Protein AF-A0A8X6FJI2-F1 (afdb_monomer_lite)

pLDDT: mean 72.63, std 23.91, range [23.64, 97.81]

Foldseek 3Di:
DDDDDDDPDPPPPDDPVVPPPDDDDDDDPDDPPPPPDPPDDDPPDPVVVLVVCCCVVVVDDLFLCPPPVVPVVVVVVVVVVPDDDPVVVVVVVVVVVVCVVVVVVCVVVSVVSSVVSSVVSVVVCCVVVVLVNVVSVCVSLVADWPWFAPGQWDQCDDDPVSIDGSHGTHHDPCCSVLVDQDQDFDDWDADPVGDTDTDGSNNVVVVVVVVVVVCVVVPDDPPDDDD

InterPro domains:
  IPR032387 Acetyl-coenzyme A synthetase, N-terminal domain [PF16177] (119-176)
  IPR042099 ANL, N-terminal domain [G3DSA:3.40.50.12780] (97-227)

Structure (mmCIF, N/CA/C/O backbone):
data_AF-A0A8X6FJI2-F1
#
_entry.id   AF-A0A8X6FJI2-F1
#
loop_
_atom_site.group_PDB
_atom_site.id
_atom_site.type_symbol
_atom_site.label_atom_id
_atom_site.label_alt_id
_atom_site.label_comp_id
_atom_site.label_asym_id
_atom_site.label_entity_id
_atom_site.label_seq_id
_atom_site.pdbx_PDB_ins_code
_atom_site.Cartn_x
_atom_site.Cartn_y
_atom_site.Cartn_z
_atom_site.occupancy
_atom_site.B_iso_or_equiv
_atom_site.auth_seq_id
_atom_site.auth_comp_id
_atom_site.auth_asym_id
_atom_site.auth_atom_id
_atom_site.pdbx_PDB_model_num
ATOM 1 N N . MET A 1 1 ? 10.349 24.754 35.901 1.00 23.64 1 MET A N 1
ATOM 2 C CA . MET A 1 1 ? 11.465 23.795 36.044 1.00 23.64 1 MET A CA 1
ATOM 3 C C . MET A 1 1 ? 10.998 22.464 35.476 1.00 23.64 1 MET A C 1
ATOM 5 O O . MET A 1 1 ? 9.910 22.052 35.855 1.00 23.64 1 MET A O 1
ATOM 9 N N . PRO A 1 2 ? 11.754 21.850 34.555 1.00 27.27 2 PRO A N 1
ATOM 10 C CA . PRO A 1 2 ? 11.489 20.521 33.993 1.00 27.27 2 PRO A CA 1
ATOM 11 C C . PRO A 1 2 ? 12.185 19.464 34.902 1.00 27.27 2 PRO A C 1
ATOM 13 O O . PRO A 1 2 ? 13.000 19.857 35.736 1.00 27.27 2 PRO A O 1
ATOM 16 N N . VAL A 1 3 ? 11.983 18.142 34.895 1.00 37.41 3 VAL A N 1
ATOM 17 C CA . VAL A 1 3 ? 11.222 17.136 34.119 1.00 37.41 3 VAL A CA 1
ATOM 18 C C . VAL A 1 3 ? 11.061 15.919 35.071 1.00 37.41 3 VAL A C 1
ATOM 20 O O . VAL A 1 3 ? 11.871 15.775 35.990 1.00 37.41 3 VAL A O 1
ATOM 23 N N . THR A 1 4 ? 10.207 14.930 34.781 1.00 27.25 4 THR A N 1
ATOM 24 C CA . THR A 1 4 ? 10.744 13.552 34.659 1.00 27.25 4 THR A CA 1
ATOM 25 C C . THR A 1 4 ? 9.922 12.649 33.735 1.00 27.25 4 THR A C 1
ATOM 27 O O . THR A 1 4 ? 8.730 12.451 33.917 1.00 27.25 4 THR A O 1
ATOM 30 N N . VAL A 1 5 ? 10.642 12.091 32.759 1.00 29.47 5 VAL A N 1
ATOM 31 C CA . VAL A 1 5 ? 10.284 11.048 31.787 1.00 29.47 5 VAL A CA 1
ATOM 32 C C . VAL A 1 5 ? 10.784 9.697 32.319 1.00 29.47 5 VAL A C 1
ATOM 34 O O . VAL A 1 5 ? 11.830 9.652 32.973 1.00 29.47 5 VAL A O 1
ATOM 37 N N . HIS A 1 6 ? 10.109 8.588 31.994 1.00 31.14 6 HIS A N 1
ATOM 38 C CA . HIS A 1 6 ? 10.677 7.233 32.071 1.00 31.14 6 HIS A CA 1
ATOM 39 C C . HIS A 1 6 ? 10.468 6.456 30.760 1.00 31.14 6 HIS A C 1
ATOM 41 O O . HIS A 1 6 ? 9.357 6.335 30.257 1.00 31.14 6 HIS A O 1
ATOM 47 N N . ASN A 1 7 ? 11.570 5.905 30.244 1.00 33.62 7 ASN A N 1
ATOM 48 C CA . ASN A 1 7 ? 11.682 4.937 29.150 1.00 33.62 7 ASN A CA 1
ATOM 49 C C . ASN A 1 7 ? 12.042 3.558 29.749 1.00 33.62 7 ASN A C 1
ATOM 51 O O . ASN A 1 7 ? 13.148 3.416 30.273 1.00 33.62 7 ASN A O 1
ATOM 55 N N . PRO A 1 8 ? 11.188 2.523 29.696 1.00 39.03 8 PRO A N 1
ATOM 56 C CA . PRO A 1 8 ? 11.507 1.238 30.298 1.00 39.03 8 PRO A CA 1
ATOM 57 C C . PRO A 1 8 ? 12.021 0.271 29.228 1.00 39.03 8 PRO A C 1
ATOM 59 O O . PRO A 1 8 ? 11.237 -0.461 28.638 1.00 39.03 8 PRO A O 1
ATOM 62 N N . SER A 1 9 ? 13.331 0.308 28.959 1.00 35.03 9 SER A N 1
ATOM 63 C CA . SER A 1 9 ? 14.177 -0.835 28.517 1.00 35.03 9 SER A CA 1
ATOM 64 C C . SER A 1 9 ? 15.627 -0.423 28.196 1.00 35.03 9 SER A C 1
ATOM 66 O O . SER A 1 9 ? 16.459 -1.279 27.924 1.00 35.03 9 SER A O 1
ATOM 68 N N . ILE A 1 10 ? 15.966 0.872 28.282 1.00 39.56 10 ILE A N 1
ATOM 69 C CA . ILE A 1 10 ? 17.363 1.370 28.292 1.00 39.56 10 ILE A CA 1
ATOM 70 C C . ILE A 1 10 ? 17.752 1.967 29.671 1.00 39.56 10 ILE A C 1
ATOM 72 O O . ILE A 1 10 ? 18.916 2.247 29.926 1.00 39.56 10 ILE A O 1
ATOM 76 N N . ILE A 1 11 ? 16.806 2.121 30.611 1.00 35.34 11 ILE A N 1
ATOM 77 C CA . ILE A 1 11 ? 17.016 2.835 31.893 1.00 35.34 11 ILE A CA 1
ATOM 78 C C . ILE A 1 11 ? 17.424 1.929 33.076 1.00 35.34 11 ILE A C 1
ATOM 80 O O . ILE A 1 11 ? 17.821 2.435 34.122 1.00 35.34 11 ILE A O 1
ATOM 84 N N . SER A 1 12 ? 17.417 0.599 32.951 1.00 36.22 12 SER A N 1
ATOM 85 C CA . SER A 1 12 ? 17.647 -0.293 34.106 1.00 36.22 12 SER A CA 1
ATOM 86 C C . SER A 1 12 ? 19.103 -0.420 34.591 1.00 36.22 12 SER A C 1
ATOM 88 O O . SER A 1 12 ? 19.351 -1.215 35.491 1.00 36.22 12 SER A O 1
ATOM 90 N N . GLU A 1 13 ? 20.066 0.330 34.041 1.00 39.09 13 GLU A N 1
ATOM 91 C CA . GLU A 1 13 ? 21.497 0.196 34.388 1.00 39.09 13 GLU A CA 1
ATOM 92 C C . GLU A 1 13 ? 22.178 1.472 34.921 1.00 39.09 13 GLU A C 1
ATOM 94 O O . GLU A 1 13 ? 23.403 1.524 35.033 1.00 39.09 13 GLU A O 1
ATOM 99 N N . LEU A 1 14 ? 21.433 2.513 35.305 1.00 34.84 14 LEU A N 1
ATOM 100 C CA . LEU A 1 14 ? 22.039 3.707 35.910 1.00 34.84 14 LEU A CA 1
ATOM 101 C C . LEU A 1 14 ? 21.925 3.673 37.442 1.00 34.84 14 LEU A C 1
ATOM 103 O O . LEU A 1 14 ? 20.833 3.728 38.002 1.00 34.84 14 LEU A O 1
ATOM 107 N N . SER A 1 15 ? 23.082 3.567 38.107 1.00 38.81 15 SER A N 1
ATOM 108 C CA . SER A 1 15 ? 23.223 3.487 39.569 1.00 38.81 15 SER A CA 1
ATOM 109 C C . SER A 1 15 ? 22.535 4.669 40.289 1.00 38.81 15 SER A C 1
ATOM 111 O O . SER A 1 15 ? 22.677 5.810 39.830 1.00 38.81 15 SER A O 1
ATOM 113 N N . PRO A 1 16 ? 21.856 4.452 41.439 1.00 42.06 16 PRO A N 1
ATOM 114 C CA . PRO A 1 16 ? 21.064 5.472 42.151 1.00 42.06 16 PRO A CA 1
ATOM 115 C C . PRO A 1 16 ? 21.839 6.719 42.608 1.00 42.06 16 PRO A C 1
ATOM 117 O O . PRO A 1 16 ? 21.242 7.750 42.922 1.00 42.06 16 PRO A O 1
ATOM 120 N N . ASP A 1 17 ? 23.170 6.649 42.635 1.00 39.34 17 ASP A N 1
ATOM 121 C CA . ASP A 1 17 ? 24.046 7.691 43.178 1.00 39.34 17 ASP A CA 1
ATOM 122 C C . ASP A 1 17 ? 24.065 8.995 42.356 1.00 39.34 17 ASP A C 1
ATOM 124 O O . ASP A 1 17 ? 24.494 10.036 42.855 1.00 39.34 17 ASP A O 1
ATOM 128 N N . ILE A 1 18 ? 23.570 8.982 41.113 1.00 39.81 18 ILE A N 1
ATOM 129 C CA . ILE A 1 18 ? 23.603 10.151 40.215 1.00 39.81 18 ILE A CA 1
ATOM 130 C C . ILE A 1 18 ? 22.536 11.207 40.590 1.00 39.81 18 ILE A C 1
ATOM 132 O O . ILE A 1 18 ? 22.723 12.391 40.311 1.00 39.81 18 ILE A O 1
ATOM 136 N N . LEU A 1 19 ? 21.453 10.833 41.286 1.00 37.59 19 LEU A N 1
ATOM 137 C CA . LEU A 1 19 ? 20.306 11.723 41.545 1.00 37.59 19 LEU A CA 1
ATOM 138 C C . LEU A 1 19 ? 20.427 12.621 42.793 1.00 37.59 19 LEU A C 1
ATOM 140 O O . LEU A 1 19 ? 19.542 13.438 43.031 1.00 37.59 19 LEU A O 1
ATOM 144 N N . THR A 1 20 ? 21.500 12.530 43.587 1.00 40.91 20 THR A N 1
ATOM 145 C CA . THR A 1 20 ? 21.591 13.262 44.875 1.00 40.91 20 THR A CA 1
ATOM 146 C C . THR A 1 20 ? 22.617 14.395 44.923 1.00 40.91 20 THR A C 1
ATOM 148 O O . THR A 1 20 ? 22.845 14.970 45.987 1.00 40.91 20 THR A O 1
ATOM 151 N N . GLY A 1 21 ? 23.222 14.782 43.794 1.00 35.53 21 GLY A N 1
ATOM 152 C CA . GLY A 1 21 ? 23.983 16.038 43.698 1.00 35.53 21 GLY A CA 1
ATOM 153 C C . GLY A 1 21 ? 25.165 16.181 44.669 1.00 35.53 21 GLY A C 1
ATOM 154 O O . GLY A 1 21 ? 25.657 17.289 44.881 1.00 35.53 21 GLY A O 1
ATOM 155 N N . LYS A 1 22 ? 25.668 15.088 45.253 1.00 33.22 22 LYS A N 1
ATOM 156 C CA . LYS A 1 22 ? 26.926 15.083 46.008 1.00 33.22 22 LYS A CA 1
ATOM 157 C C . LYS A 1 22 ? 28.062 14.678 45.079 1.00 33.22 22 LYS A C 1
ATOM 159 O O . LYS A 1 22 ? 28.462 13.522 45.017 1.00 33.22 22 LYS A O 1
ATOM 164 N N . SER A 1 23 ? 28.609 15.658 44.365 1.00 39.38 23 SER A N 1
ATOM 165 C CA . SER A 1 23 ? 29.881 15.488 43.665 1.00 39.38 23 SER A CA 1
ATOM 166 C C . SER A 1 23 ? 30.997 15.258 44.681 1.00 39.38 23 SER A C 1
ATOM 168 O O . SER A 1 23 ? 31.482 16.206 45.296 1.00 39.38 23 SER A O 1
ATOM 170 N N . LYS A 1 24 ? 31.417 14.001 44.848 1.00 38.06 24 LYS A N 1
ATOM 171 C CA . LYS A 1 24 ? 32.807 13.654 45.161 1.00 38.06 24 LYS A CA 1
ATOM 172 C C . LYS A 1 24 ? 33.175 12.362 44.432 1.00 38.06 24 LYS A C 1
ATOM 174 O O . LYS A 1 24 ? 32.717 11.290 44.796 1.00 38.06 24 LYS A O 1
ATOM 179 N N . ASN A 1 25 ? 34.066 12.506 43.450 1.00 42.25 25 ASN A N 1
ATOM 180 C CA . ASN A 1 25 ? 34.804 11.445 42.756 1.00 42.25 25 ASN A CA 1
ATOM 181 C C . ASN A 1 25 ? 33.992 10.491 41.865 1.00 42.25 25 ASN A C 1
ATOM 183 O O . ASN A 1 25 ? 33.747 9.347 42.230 1.00 42.25 25 ASN A O 1
ATOM 187 N N . LEU A 1 26 ? 33.733 10.901 40.620 1.00 33.81 26 LEU A N 1
ATOM 188 C CA . LEU A 1 26 ? 33.426 9.965 39.536 1.00 33.81 26 LEU A CA 1
ATOM 189 C C . LEU A 1 26 ? 34.596 9.937 38.550 1.00 33.81 26 LEU A C 1
ATOM 191 O O . LEU A 1 26 ? 34.747 10.797 37.684 1.00 33.81 26 LEU A O 1
ATOM 195 N N . LYS A 1 27 ? 35.458 8.931 38.725 1.00 35.50 27 LYS A N 1
ATOM 196 C CA . LYS A 1 27 ? 36.433 8.508 37.720 1.00 35.50 27 LYS A CA 1
ATOM 197 C C . LYS A 1 27 ? 35.663 8.064 36.472 1.00 35.50 27 LYS A C 1
ATOM 199 O O . LYS A 1 27 ? 34.947 7.076 36.527 1.00 35.50 27 LYS A O 1
ATOM 204 N N . GLN A 1 28 ? 35.823 8.820 35.387 1.00 33.44 28 GLN A N 1
ATOM 205 C CA . GLN A 1 28 ? 35.656 8.446 33.977 1.00 33.44 28 GLN A CA 1
ATOM 206 C C . GLN A 1 28 ? 34.841 7.159 33.690 1.00 33.44 28 GLN A C 1
ATOM 208 O O . GLN A 1 28 ? 35.396 6.150 33.256 1.00 33.44 28 GLN A O 1
ATOM 213 N N . ALA A 1 29 ? 33.518 7.194 33.864 1.00 31.72 29 ALA A N 1
ATOM 214 C CA . ALA A 1 29 ? 32.647 6.204 33.234 1.00 31.72 29 ALA A CA 1
ATOM 215 C C . ALA A 1 29 ? 32.521 6.575 31.749 1.00 31.72 29 ALA A C 1
ATOM 217 O O . ALA A 1 29 ? 31.952 7.603 31.380 1.00 31.72 29 ALA A O 1
ATOM 218 N N . LYS A 1 30 ? 33.163 5.777 30.899 1.00 30.06 30 LYS A N 1
ATOM 219 C CA . LYS A 1 30 ? 33.215 5.949 29.449 1.00 30.06 30 LYS A CA 1
ATOM 220 C C . LYS A 1 30 ? 31.841 5.594 28.875 1.00 30.06 30 LYS A C 1
ATOM 222 O O . LYS A 1 30 ? 31.529 4.421 28.721 1.00 30.06 30 LYS A O 1
ATOM 227 N N . ILE A 1 31 ? 31.021 6.603 28.590 1.00 36.69 31 ILE A N 1
ATOM 228 C CA . ILE A 1 31 ? 29.800 6.432 27.798 1.00 36.69 31 ILE A CA 1
ATOM 229 C C . ILE A 1 31 ? 30.260 6.027 26.396 1.00 36.69 31 ILE A C 1
ATOM 231 O O . ILE A 1 31 ? 30.873 6.831 25.689 1.00 36.69 31 ILE A O 1
ATOM 235 N N . GLU A 1 32 ? 30.037 4.771 26.012 1.00 34.03 32 GLU A N 1
ATOM 236 C CA . GLU A 1 32 ? 30.205 4.345 24.626 1.00 34.03 32 GLU A CA 1
ATOM 237 C C . GLU A 1 32 ? 29.144 5.060 23.791 1.00 34.03 32 GLU A C 1
ATOM 239 O O . GLU A 1 32 ? 27.974 4.687 23.743 1.00 34.03 32 GLU A O 1
ATOM 244 N N . SER A 1 33 ? 29.552 6.164 23.170 1.00 37.06 33 SER A N 1
ATOM 245 C CA . SER A 1 33 ? 28.753 6.844 22.171 1.00 37.06 33 SER A CA 1
ATOM 246 C C . SER A 1 33 ? 28.575 5.895 20.990 1.00 37.06 33 SER A C 1
ATOM 248 O O . SER A 1 33 ? 29.483 5.695 20.182 1.00 37.06 33 SER A O 1
ATOM 250 N N . ASN A 1 34 ? 27.384 5.306 20.877 1.00 42.09 34 ASN A N 1
ATOM 251 C CA . ASN A 1 34 ? 26.925 4.670 19.649 1.00 42.09 34 ASN A CA 1
ATOM 252 C C . ASN A 1 34 ? 26.795 5.761 18.579 1.00 42.09 34 ASN A C 1
ATOM 254 O O . ASN A 1 34 ? 25.734 6.335 18.343 1.00 42.09 34 ASN A O 1
ATOM 258 N N . HIS A 1 35 ? 27.923 6.107 17.968 1.00 43.72 35 HIS A N 1
ATOM 259 C CA . HIS A 1 35 ? 27.989 7.039 16.864 1.00 43.72 35 HIS A CA 1
ATOM 260 C C . HIS A 1 35 ? 27.244 6.401 15.690 1.00 43.72 35 HIS A C 1
ATOM 262 O O . HIS A 1 35 ? 27.725 5.442 15.085 1.00 43.72 35 HIS A O 1
ATOM 268 N N . LEU A 1 36 ? 26.057 6.917 15.366 1.00 50.72 36 LEU A N 1
ATOM 269 C CA . LEU A 1 36 ? 25.325 6.494 14.179 1.00 50.72 36 LEU A CA 1
ATOM 270 C C . LEU A 1 36 ? 26.197 6.820 12.954 1.00 50.72 36 LEU A C 1
ATOM 272 O O . LEU A 1 36 ? 26.511 7.982 12.685 1.00 50.72 36 LEU A O 1
ATOM 276 N N . VAL A 1 37 ? 26.667 5.792 12.248 1.00 45.16 37 VAL A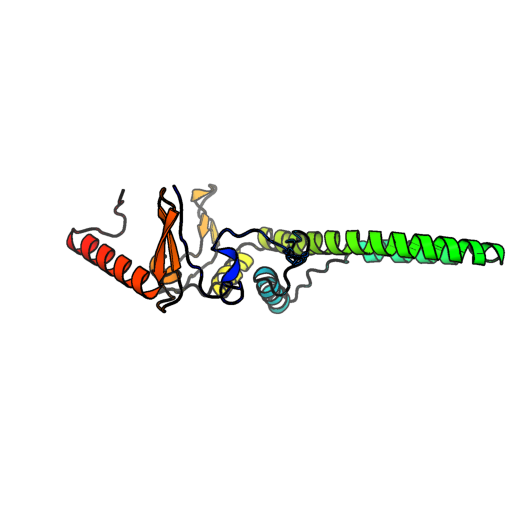 N 1
ATOM 277 C CA . VAL A 1 37 ? 27.435 5.950 11.008 1.00 45.16 37 VAL A CA 1
ATOM 278 C C . VAL A 1 37 ? 26.448 5.877 9.849 1.00 45.16 37 VAL A C 1
ATOM 280 O O . VAL A 1 37 ? 26.080 4.788 9.415 1.00 45.16 37 VAL A O 1
ATOM 283 N N . TRP A 1 38 ? 26.052 7.039 9.325 1.00 44.97 38 TRP A N 1
ATOM 284 C CA . TRP A 1 38 ? 25.107 7.194 8.205 1.00 44.97 38 TRP A CA 1
ATOM 285 C C . TRP A 1 38 ? 25.493 6.439 6.915 1.00 44.97 38 TRP A C 1
ATOM 287 O O . TRP A 1 38 ? 24.652 6.233 6.050 1.00 44.97 38 TRP A O 1
ATOM 297 N N . ASN A 1 39 ? 26.744 5.979 6.793 1.00 53.84 39 ASN A N 1
ATOM 298 C CA . ASN A 1 39 ? 27.272 5.293 5.605 1.00 53.84 39 ASN A CA 1
ATOM 299 C C . ASN A 1 39 ? 27.385 3.763 5.746 1.00 53.84 39 ASN A C 1
ATOM 301 O O . ASN A 1 39 ? 28.090 3.127 4.957 1.00 53.84 39 ASN A O 1
ATOM 305 N N . LYS A 1 40 ? 26.755 3.143 6.751 1.00 54.81 40 LYS A N 1
ATOM 306 C CA . LYS A 1 40 ? 26.736 1.679 6.869 1.00 54.81 40 LYS A CA 1
ATOM 307 C C . LYS A 1 40 ? 25.503 1.124 6.156 1.00 54.81 40 LYS A C 1
ATOM 309 O O . LYS A 1 40 ? 24.382 1.477 6.503 1.00 54.81 40 LYS A O 1
ATOM 314 N N . LYS A 1 41 ? 25.720 0.239 5.176 1.00 57.72 41 LYS A N 1
ATOM 315 C CA . LYS A 1 41 ? 24.641 -0.494 4.502 1.00 57.72 41 LYS A CA 1
ATOM 316 C C . LYS A 1 41 ? 23.808 -1.234 5.550 1.00 57.72 41 LYS A C 1
ATOM 318 O O . LYS A 1 41 ? 24.358 -2.048 6.293 1.00 57.72 41 LYS A O 1
ATOM 323 N N . VAL A 1 42 ? 22.508 -0.958 5.581 1.00 67.06 42 VAL A N 1
ATOM 324 C CA . VAL A 1 42 ? 21.540 -1.787 6.301 1.00 67.06 42 VAL A CA 1
ATOM 325 C C . VAL A 1 42 ? 21.332 -3.043 5.446 1.00 67.06 42 VAL A C 1
ATOM 327 O O . VAL A 1 42 ? 20.956 -2.899 4.284 1.00 67.06 42 VAL A O 1
ATOM 330 N N . PRO A 1 43 ? 21.688 -4.246 5.926 1.00 69.19 43 PRO A N 1
ATOM 331 C CA . PRO A 1 43 ? 21.401 -5.481 5.202 1.00 69.19 43 PRO A CA 1
ATOM 332 C C . PRO A 1 43 ? 19.904 -5.815 5.276 1.00 69.19 43 PRO A C 1
ATOM 334 O O . PRO A 1 43 ? 19.218 -5.358 6.188 1.00 69.19 43 PRO A O 1
ATOM 337 N N . ASP A 1 44 ? 19.421 -6.630 4.338 1.00 71.88 44 ASP A N 1
ATOM 338 C CA . ASP A 1 44 ? 18.060 -7.186 4.320 1.00 71.88 44 ASP A CA 1
ATOM 339 C C . ASP A 1 44 ? 16.950 -6.129 4.265 1.00 71.88 44 ASP A C 1
ATOM 341 O O . ASP A 1 44 ? 15.891 -6.257 4.887 1.00 71.88 44 ASP A O 1
ATOM 345 N N . THR A 1 45 ? 17.185 -5.077 3.479 1.00 84.25 45 THR A N 1
ATOM 346 C CA . THR A 1 45 ? 16.162 -4.050 3.239 1.00 84.25 45 THR A CA 1
ATOM 347 C C . THR A 1 45 ? 14.983 -4.607 2.441 1.00 84.25 45 THR A C 1
ATOM 349 O O . THR A 1 45 ? 15.136 -5.512 1.619 1.00 84.25 45 THR A O 1
ATOM 352 N N . GLU A 1 46 ? 13.804 -4.008 2.612 1.00 84.12 46 GLU A N 1
ATOM 353 C CA . GLU A 1 46 ? 12.617 -4.335 1.807 1.00 84.12 46 GLU A CA 1
ATOM 354 C C . GLU A 1 46 ? 12.871 -4.167 0.303 1.00 84.12 46 GLU A C 1
ATOM 356 O O . GLU A 1 46 ? 12.409 -4.972 -0.500 1.00 84.12 46 GLU A O 1
ATOM 361 N N . LEU A 1 47 ? 13.692 -3.185 -0.082 1.00 83.62 47 LEU A N 1
ATOM 362 C CA . LEU A 1 47 ? 14.091 -2.990 -1.473 1.00 83.62 47 LEU A CA 1
ATOM 363 C C . LEU A 1 47 ? 14.908 -4.173 -2.014 1.00 83.62 47 LEU A C 1
ATOM 365 O O . LEU A 1 47 ? 14.721 -4.574 -3.158 1.00 83.62 47 LEU A O 1
ATOM 369 N N . GLU A 1 48 ? 15.804 -4.750 -1.210 1.00 83.38 48 GLU A N 1
ATOM 370 C CA . GLU A 1 48 ? 16.587 -5.927 -1.606 1.00 83.38 48 GLU A CA 1
ATOM 371 C C . GLU A 1 48 ? 15.719 -7.180 -1.733 1.00 83.38 48 GLU A C 1
ATOM 373 O O . GLU A 1 48 ? 15.882 -7.937 -2.693 1.00 83.38 48 GLU A O 1
ATOM 378 N N . LYS A 1 49 ? 14.771 -7.376 -0.809 1.00 88.38 49 LYS A N 1
ATOM 379 C CA . LYS A 1 49 ? 13.792 -8.471 -0.877 1.00 88.38 49 LYS A CA 1
ATOM 380 C C . LYS A 1 49 ? 12.925 -8.348 -2.129 1.00 88.38 49 LYS A C 1
ATOM 382 O O . LYS A 1 49 ? 12.818 -9.300 -2.898 1.00 88.38 49 LYS A O 1
ATOM 387 N N . PHE A 1 50 ? 12.381 -7.158 -2.370 1.00 90.19 50 PHE A N 1
ATOM 388 C CA . PHE A 1 50 ? 11.569 -6.854 -3.544 1.00 90.19 50 PHE A CA 1
ATOM 389 C C . PHE A 1 50 ? 12.342 -7.045 -4.855 1.00 90.19 50 PHE A C 1
ATOM 391 O O . PHE A 1 50 ? 11.863 -7.690 -5.785 1.00 90.19 50 PHE A O 1
ATOM 398 N N . LYS A 1 51 ? 13.585 -6.559 -4.916 1.00 86.69 51 LYS A N 1
ATOM 399 C CA . LYS A 1 51 ? 14.467 -6.741 -6.073 1.00 86.69 51 LYS A CA 1
ATOM 400 C C . LYS A 1 51 ? 14.658 -8.216 -6.418 1.00 86.69 51 LYS A C 1
ATOM 402 O O . LYS A 1 51 ? 14.579 -8.575 -7.589 1.00 86.69 51 LYS A O 1
ATOM 407 N N . LYS A 1 52 ? 14.908 -9.057 -5.413 1.00 86.81 52 LYS A N 1
ATOM 408 C CA . LYS A 1 52 ? 15.122 -10.493 -5.609 1.00 86.81 52 LYS A CA 1
ATOM 409 C C . LYS A 1 52 ? 13.908 -11.161 -6.263 1.00 86.81 52 LYS A C 1
ATOM 411 O O . LYS A 1 52 ? 14.088 -11.968 -7.167 1.00 86.81 52 LYS A O 1
ATOM 416 N N . ILE A 1 53 ? 12.694 -10.760 -5.878 1.00 88.50 53 ILE A N 1
ATOM 417 C CA . ILE A 1 53 ? 11.448 -11.244 -6.495 1.00 88.50 53 ILE A CA 1
ATOM 418 C C . ILE A 1 53 ? 11.406 -10.894 -7.987 1.00 88.50 53 ILE A C 1
ATOM 420 O O . ILE A 1 53 ? 11.101 -11.756 -8.808 1.00 88.50 53 ILE A O 1
ATOM 424 N N . ILE A 1 54 ? 11.766 -9.660 -8.356 1.00 89.56 54 ILE A N 1
ATOM 425 C CA . ILE A 1 54 ? 11.813 -9.235 -9.765 1.00 89.56 54 ILE A CA 1
ATOM 426 C C . ILE A 1 54 ? 12.883 -10.015 -10.542 1.00 89.56 54 ILE A C 1
ATOM 428 O O . ILE A 1 54 ? 12.616 -10.490 -11.645 1.00 89.56 54 ILE A O 1
ATOM 432 N N . GLU A 1 55 ? 14.088 -10.165 -9.986 1.00 88.31 55 GLU A N 1
ATOM 433 C CA . GLU A 1 55 ? 15.181 -10.914 -10.625 1.00 88.31 55 GLU A CA 1
ATOM 434 C C . GLU A 1 55 ? 14.784 -12.365 -10.906 1.00 88.31 55 GLU A C 1
ATOM 436 O O . GLU A 1 55 ? 15.003 -12.862 -12.011 1.00 88.31 55 GLU A O 1
ATOM 441 N N . GLU A 1 56 ? 14.152 -13.024 -9.934 1.00 89.00 56 GLU A N 1
ATOM 442 C CA . GLU A 1 56 ? 13.679 -14.402 -10.062 1.00 89.00 56 GLU A CA 1
ATOM 443 C C . GLU A 1 56 ? 12.526 -14.515 -11.066 1.00 89.00 56 GLU A C 1
ATOM 445 O O . GLU A 1 56 ? 12.598 -15.326 -11.991 1.00 89.00 56 GLU A O 1
ATOM 450 N N . LYS A 1 57 ? 11.490 -13.675 -10.939 1.00 89.81 57 LYS A N 1
ATOM 451 C CA . LYS A 1 57 ? 10.280 -13.753 -11.770 1.00 89.81 57 LYS A CA 1
ATOM 452 C C . LYS A 1 57 ? 10.547 -13.430 -13.239 1.00 89.81 57 LYS A C 1
ATOM 454 O O . LYS A 1 57 ? 10.014 -14.102 -14.117 1.00 89.81 57 LYS A O 1
ATOM 459 N N . TYR A 1 58 ? 11.385 -12.431 -13.514 1.00 88.88 58 TYR A N 1
ATOM 460 C CA . TYR A 1 58 ? 11.678 -11.976 -14.877 1.00 88.88 58 TYR A CA 1
ATOM 461 C C . TYR A 1 58 ? 13.001 -12.525 -15.430 1.00 88.88 58 TYR A C 1
ATOM 463 O O . TYR A 1 58 ? 13.412 -12.137 -16.523 1.00 88.88 58 TYR A O 1
ATOM 471 N N . SER A 1 59 ? 13.677 -13.428 -14.705 1.00 87.00 59 SER A N 1
ATOM 472 C CA . SER A 1 59 ? 15.003 -13.958 -15.072 1.00 87.00 59 SER A CA 1
ATOM 473 C C . SER A 1 59 ? 16.035 -12.855 -15.359 1.00 87.00 59 SER A C 1
ATOM 475 O O . SER A 1 59 ? 16.882 -12.977 -16.247 1.00 87.00 59 SER A O 1
ATOM 477 N N . LEU A 1 60 ? 15.959 -11.755 -14.606 1.00 80.94 60 LEU A N 1
ATOM 478 C CA . LEU A 1 60 ? 16.837 -10.596 -14.741 1.00 80.94 60 LEU A CA 1
ATOM 479 C C . LEU A 1 60 ? 18.017 -10.700 -13.776 1.00 80.94 60 LEU A C 1
ATOM 481 O O . LEU A 1 60 ? 17.926 -11.281 -12.697 1.00 80.94 60 LEU A O 1
ATOM 485 N N . LYS A 1 61 ? 19.140 -10.085 -14.150 1.00 77.00 61 LYS A N 1
ATOM 486 C CA . LYS A 1 61 ? 20.247 -9.820 -13.228 1.00 77.00 61 LYS A CA 1
ATOM 487 C C . LYS A 1 61 ? 20.561 -8.341 -13.261 1.00 77.00 61 LYS A C 1
ATOM 489 O O . LYS A 1 61 ? 21.152 -7.861 -14.225 1.00 77.00 61 LYS A O 1
ATOM 494 N N . PHE A 1 62 ? 20.203 -7.636 -12.196 1.00 72.31 62 PHE A N 1
ATOM 495 C CA . PHE A 1 62 ? 20.652 -6.267 -11.998 1.00 72.31 62 PHE A CA 1
ATOM 496 C C . PHE A 1 62 ? 22.101 -6.348 -11.490 1.00 72.31 62 PHE A C 1
ATOM 498 O O . PHE A 1 62 ? 22.351 -6.525 -10.290 1.00 72.31 62 PHE A O 1
ATOM 505 N N . ASP A 1 63 ? 23.042 -6.388 -12.443 1.00 59.88 63 ASP A N 1
ATOM 506 C CA . ASP A 1 63 ? 24.468 -6.626 -12.222 1.00 59.88 63 ASP A CA 1
ATOM 507 C C . ASP A 1 63 ? 25.232 -5.312 -12.005 1.00 59.88 63 ASP A C 1
ATOM 509 O O . ASP A 1 63 ? 25.429 -4.545 -12.947 1.00 59.88 63 ASP A O 1
ATOM 513 N N . PRO A 1 64 ? 25.827 -5.119 -10.821 1.00 50.44 64 PRO A N 1
ATOM 514 C CA . PRO A 1 64 ? 26.606 -3.926 -10.522 1.00 50.44 64 PRO A CA 1
ATOM 515 C C . PRO A 1 64 ? 27.948 -3.814 -11.269 1.00 50.44 64 PRO A C 1
ATOM 517 O O . PRO A 1 64 ? 28.738 -2.931 -10.971 1.00 50.44 64 PRO A O 1
ATOM 520 N N . LEU A 1 65 ? 28.334 -4.795 -12.091 1.00 46.81 65 LEU A N 1
ATOM 521 C CA . LEU A 1 65 ? 29.677 -4.886 -12.684 1.00 46.81 65 LEU A CA 1
ATOM 522 C C . LEU A 1 65 ? 29.666 -5.070 -14.199 1.00 46.81 65 LEU A C 1
ATOM 524 O O . LEU A 1 65 ? 30.719 -5.359 -14.779 1.00 46.81 65 LEU A O 1
ATOM 528 N N . HIS A 1 66 ? 28.516 -4.912 -14.855 1.00 46.75 66 HIS A N 1
ATOM 529 C CA . HIS A 1 66 ? 28.420 -5.158 -16.293 1.00 46.75 66 HIS A CA 1
ATOM 530 C C . HIS A 1 66 ? 29.288 -4.185 -17.108 1.00 46.75 66 HIS A C 1
ATOM 532 O O . HIS A 1 66 ? 29.860 -4.562 -18.127 1.00 46.75 66 HIS A O 1
ATOM 538 N N . ARG A 1 67 ? 29.476 -2.956 -16.608 1.00 45.66 67 ARG A N 1
ATOM 539 C CA . ARG A 1 67 ? 30.235 -1.901 -17.296 1.00 45.66 67 ARG A CA 1
ATOM 540 C C . ARG A 1 67 ? 31.742 -1.904 -16.987 1.00 45.66 67 ARG A C 1
ATOM 542 O O . ARG A 1 67 ? 32.537 -1.480 -17.816 1.00 45.66 67 ARG A O 1
ATOM 549 N N . GLU A 1 68 ? 32.156 -2.413 -15.823 1.00 44.22 68 GLU A N 1
ATOM 550 C CA . GLU A 1 68 ? 33.555 -2.344 -15.352 1.00 44.22 68 GLU A CA 1
ATOM 551 C C . GLU A 1 68 ? 34.434 -3.502 -15.868 1.00 44.22 68 GLU A C 1
ATOM 553 O O . GLU A 1 68 ? 35.652 -3.362 -15.988 1.00 44.22 68 GLU A O 1
ATOM 558 N N . ARG A 1 69 ? 33.834 -4.657 -16.194 1.00 44.38 69 ARG A N 1
ATOM 559 C CA . ARG A 1 69 ? 34.573 -5.873 -16.587 1.00 44.38 69 ARG A CA 1
ATOM 560 C C . ARG A 1 69 ? 35.291 -5.776 -17.936 1.00 44.38 69 ARG A C 1
ATOM 562 O O . ARG A 1 69 ? 36.320 -6.423 -18.089 1.00 44.38 69 ARG A O 1
ATOM 569 N N . ALA A 1 70 ? 34.797 -4.961 -18.866 1.00 47.62 70 ALA A N 1
ATOM 570 C CA . ALA A 1 70 ? 35.421 -4.778 -20.179 1.00 47.62 70 ALA A CA 1
ATOM 571 C C . ALA A 1 70 ? 36.734 -3.973 -20.107 1.00 47.62 70 ALA A C 1
ATOM 573 O O . ALA A 1 70 ? 37.677 -4.249 -20.835 1.00 47.62 70 ALA A O 1
ATOM 574 N N . HIS A 1 71 ? 36.826 -3.015 -19.180 1.00 44.31 71 HIS A N 1
ATOM 575 C CA . HIS A 1 71 ? 37.938 -2.062 -19.128 1.00 44.31 71 HIS A CA 1
ATOM 576 C C . HIS A 1 71 ? 39.149 -2.576 -18.319 1.00 44.31 71 HIS A C 1
ATOM 578 O O . HIS A 1 71 ? 40.275 -2.111 -18.506 1.00 44.31 71 HIS A O 1
ATOM 584 N N . ASP A 1 72 ? 38.925 -3.526 -17.400 1.00 46.19 72 ASP A N 1
ATOM 585 C CA . ASP A 1 72 ? 39.958 -4.067 -16.500 1.00 46.19 72 ASP A CA 1
ATOM 586 C C . ASP A 1 72 ? 40.746 -5.236 -17.131 1.00 46.19 72 ASP A C 1
ATOM 588 O O . ASP A 1 72 ? 41.859 -5.518 -16.687 1.00 46.19 72 ASP A O 1
ATOM 592 N N . SER A 1 73 ? 40.229 -5.911 -18.172 1.00 49.53 73 SER A N 1
ATOM 593 C CA . SER A 1 73 ? 40.983 -6.965 -18.879 1.00 49.53 73 SER A CA 1
ATOM 594 C C . SER A 1 73 ? 42.068 -6.390 -19.792 1.00 49.53 73 SER A C 1
ATOM 596 O O . SER A 1 73 ? 43.195 -6.878 -19.761 1.00 49.53 73 SER A O 1
ATOM 598 N N . GLU A 1 74 ? 41.775 -5.303 -20.511 1.00 53.59 74 GLU A N 1
ATOM 599 C CA . GLU A 1 74 ? 42.730 -4.626 -21.403 1.00 53.59 74 GLU A CA 1
ATOM 600 C C . GLU A 1 74 ? 43.910 -4.017 -20.629 1.00 53.59 74 GLU A C 1
ATOM 602 O O . GLU A 1 74 ? 45.074 -4.169 -21.003 1.00 53.59 74 GLU A O 1
ATOM 607 N N . LEU A 1 75 ? 43.635 -3.387 -19.481 1.00 49.38 75 LEU A N 1
ATOM 608 C CA . LEU A 1 75 ? 44.673 -2.792 -18.632 1.00 49.38 75 LEU A CA 1
ATOM 609 C C . LEU A 1 75 ? 45.627 -3.842 -18.045 1.00 49.38 75 LEU A C 1
ATOM 611 O O . LEU A 1 75 ? 46.828 -3.588 -17.920 1.00 49.38 75 LEU A O 1
ATOM 615 N N . ARG A 1 76 ? 45.114 -5.031 -17.705 1.00 52.12 76 ARG A N 1
ATOM 616 C CA . ARG A 1 76 ? 45.929 -6.139 -17.182 1.00 52.12 76 ARG A CA 1
ATOM 617 C C . ARG A 1 76 ? 46.859 -6.713 -18.240 1.00 52.12 76 ARG A C 1
ATOM 619 O O . ARG A 1 76 ? 47.987 -7.067 -17.911 1.00 52.12 76 ARG A O 1
ATOM 626 N N . GLU A 1 77 ? 46.412 -6.781 -19.487 1.00 55.84 77 GLU A N 1
ATOM 627 C CA . GLU A 1 77 ? 47.200 -7.302 -20.604 1.00 55.84 77 GLU A CA 1
ATOM 628 C C . GLU A 1 77 ? 48.353 -6.354 -20.974 1.00 55.84 77 GLU A C 1
ATOM 630 O O . GLU A 1 77 ? 49.496 -6.785 -21.139 1.00 55.84 77 GLU A O 1
ATOM 635 N N . VAL A 1 78 ? 48.090 -5.042 -20.959 1.00 56.97 78 VAL A N 1
ATOM 636 C CA . VAL A 1 78 ? 49.099 -3.991 -21.179 1.00 56.97 78 VAL A CA 1
ATOM 637 C C . VAL A 1 78 ? 50.144 -3.949 -20.061 1.00 56.97 78 VAL A C 1
ATOM 639 O O . VAL A 1 78 ? 51.334 -3.791 -20.337 1.00 56.97 78 VAL A O 1
ATOM 642 N N . MET A 1 79 ? 49.733 -4.118 -18.800 1.00 53.84 79 MET A N 1
ATOM 643 C CA . MET A 1 79 ? 50.666 -4.142 -17.665 1.00 53.84 79 MET A CA 1
ATOM 644 C C . MET A 1 79 ? 51.562 -5.384 -17.668 1.00 53.84 79 MET A C 1
ATOM 646 O O . MET A 1 79 ? 52.740 -5.284 -17.332 1.00 53.84 79 MET A O 1
ATOM 650 N N . LYS A 1 80 ? 51.043 -6.537 -18.109 1.00 57.94 80 LYS A N 1
ATOM 651 C CA . LYS A 1 80 ? 51.797 -7.800 -18.174 1.00 57.94 80 LYS A CA 1
ATOM 652 C C . LYS A 1 80 ? 52.950 -7.758 -19.182 1.00 57.94 80 LYS A C 1
ATOM 654 O O . LYS A 1 80 ? 53.922 -8.480 -19.015 1.00 57.94 80 LYS A O 1
ATOM 659 N N . LYS A 1 81 ? 52.851 -6.901 -20.203 1.00 61.34 81 LYS A N 1
ATOM 660 C CA . LYS A 1 81 ? 53.839 -6.76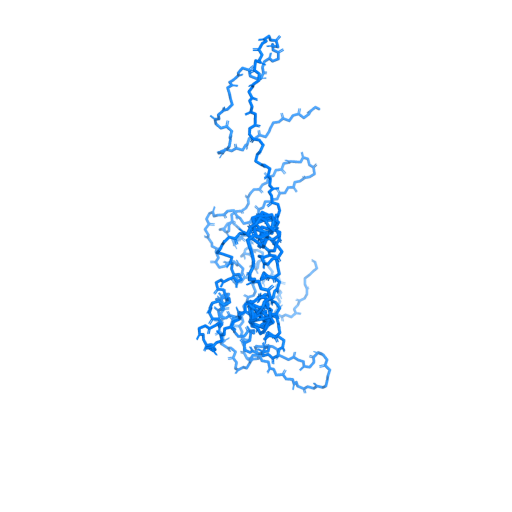2 -21.284 1.00 61.34 81 LYS A CA 1
ATOM 661 C C . LYS A 1 81 ? 55.031 -5.858 -20.928 1.00 61.34 81 LYS A C 1
ATOM 663 O O . LYS A 1 81 ? 55.952 -5.746 -21.726 1.00 61.34 81 LYS A O 1
ATOM 668 N N . LYS A 1 82 ? 55.009 -5.168 -19.779 1.00 60.22 82 LYS A N 1
ATOM 669 C CA . LYS A 1 82 ? 55.912 -4.034 -19.501 1.00 60.22 82 LYS A CA 1
ATOM 670 C C . LYS A 1 82 ? 56.838 -4.208 -18.286 1.00 60.22 82 LYS A C 1
ATOM 672 O O . LYS A 1 82 ? 57.380 -3.209 -17.829 1.00 60.22 82 LYS A O 1
ATOM 677 N N . MET A 1 83 ? 57.002 -5.416 -17.740 1.00 56.69 83 MET A N 1
ATOM 678 C CA . MET A 1 83 ? 57.773 -5.639 -16.503 1.00 56.69 83 MET A CA 1
ATOM 679 C C . MET A 1 83 ? 58.725 -6.829 -16.663 1.00 56.69 83 MET A C 1
ATOM 681 O O . MET A 1 83 ? 58.248 -7.952 -16.803 1.00 56.69 83 MET A O 1
ATOM 685 N N . GLU A 1 84 ? 60.043 -6.597 -16.644 1.00 59.41 84 GLU A N 1
ATOM 686 C CA . GLU A 1 84 ? 61.050 -7.651 -16.887 1.00 59.41 84 GLU A CA 1
ATOM 687 C C . GLU A 1 84 ? 62.389 -7.475 -16.128 1.00 59.41 84 GLU A C 1
ATOM 689 O O . GLU A 1 84 ? 63.358 -8.161 -16.441 1.00 59.41 84 GLU A O 1
ATOM 694 N N . THR A 1 85 ? 62.492 -6.623 -15.097 1.00 57.19 85 THR A N 1
ATOM 695 C CA . THR A 1 85 ? 63.760 -6.436 -14.348 1.00 57.19 85 THR A CA 1
ATOM 696 C C . THR A 1 85 ? 63.614 -6.342 -12.823 1.00 57.19 85 THR A C 1
ATOM 698 O O . THR A 1 85 ? 62.559 -6.032 -12.287 1.00 57.19 85 THR A O 1
ATOM 701 N N . ASP A 1 86 ? 64.698 -6.599 -12.084 1.00 54.09 86 ASP A N 1
ATOM 702 C CA . ASP A 1 86 ? 64.728 -6.669 -10.606 1.00 54.09 86 ASP A CA 1
ATOM 703 C C . ASP A 1 86 ? 64.470 -5.311 -9.903 1.00 54.09 86 ASP A C 1
ATOM 705 O O . ASP A 1 86 ? 64.037 -5.241 -8.748 1.00 54.09 86 ASP A O 1
ATOM 709 N N . GLU A 1 87 ? 64.655 -4.196 -10.614 1.00 56.62 87 GLU A N 1
ATOM 710 C CA . GLU A 1 87 ? 64.244 -2.860 -10.161 1.00 56.62 87 GLU A CA 1
ATOM 711 C C . GLU A 1 87 ? 62.708 -2.709 -10.179 1.00 56.62 87 GLU A C 1
ATOM 713 O O . GLU A 1 87 ? 62.120 -2.062 -9.298 1.00 56.62 87 GLU A O 1
ATOM 718 N N . ASP A 1 88 ? 62.037 -3.452 -11.069 1.00 55.16 88 ASP A N 1
ATOM 719 C CA . ASP A 1 88 ? 60.583 -3.575 -11.105 1.00 55.16 88 ASP A CA 1
ATOM 720 C C . ASP A 1 88 ? 60.051 -4.269 -9.849 1.00 55.16 88 ASP A C 1
ATOM 722 O O . ASP A 1 88 ? 58.942 -3.963 -9.433 1.00 55.16 88 ASP A O 1
ATOM 726 N N . LEU A 1 89 ? 60.813 -5.133 -9.166 1.00 52.31 89 LEU A N 1
ATOM 727 C CA . LEU A 1 89 ? 60.358 -5.823 -7.947 1.00 52.31 89 LEU A CA 1
ATOM 728 C C . LEU A 1 89 ? 60.257 -4.895 -6.724 1.00 52.31 89 LEU A C 1
ATOM 730 O O . LEU A 1 89 ? 59.318 -5.017 -5.924 1.00 52.31 89 LEU A O 1
ATOM 734 N N . LYS A 1 90 ? 61.151 -3.904 -6.605 1.00 54.19 90 LYS A N 1
ATOM 735 C CA . LYS A 1 90 ? 61.062 -2.843 -5.579 1.00 54.19 90 LYS A CA 1
ATOM 736 C C . LYS A 1 90 ? 59.971 -1.827 -5.915 1.00 54.19 90 LYS A C 1
ATOM 738 O O . LYS A 1 90 ? 59.212 -1.421 -5.026 1.00 54.19 90 LYS A O 1
ATOM 743 N N . ILE A 1 91 ? 59.833 -1.474 -7.193 1.00 55.84 91 ILE A N 1
ATOM 744 C CA . ILE A 1 91 ? 58.717 -0.666 -7.695 1.00 55.84 91 ILE A CA 1
ATOM 745 C C . ILE A 1 91 ? 57.388 -1.403 -7.454 1.00 55.84 91 ILE A C 1
ATOM 747 O O . ILE A 1 91 ? 56.467 -0.802 -6.913 1.00 55.84 91 ILE A O 1
ATOM 751 N N . LEU A 1 92 ? 57.310 -2.716 -7.686 1.00 50.12 92 LEU A N 1
ATOM 752 C CA . LEU A 1 92 ? 56.160 -3.591 -7.421 1.00 50.12 92 LEU A CA 1
ATOM 753 C C . LEU A 1 92 ? 55.791 -3.663 -5.943 1.00 50.12 92 LEU A C 1
ATOM 755 O O . LEU A 1 92 ? 54.622 -3.855 -5.634 1.00 50.12 92 LEU A O 1
ATOM 759 N N . ALA A 1 93 ? 56.737 -3.545 -5.011 1.00 53.84 93 ALA A N 1
ATOM 760 C CA . ALA A 1 93 ? 56.428 -3.505 -3.580 1.00 53.84 93 ALA A CA 1
ATOM 761 C C . ALA A 1 93 ? 55.802 -2.156 -3.175 1.00 53.84 93 ALA A C 1
ATOM 763 O O . ALA A 1 93 ? 54.833 -2.111 -2.409 1.00 53.84 93 ALA A O 1
ATOM 764 N 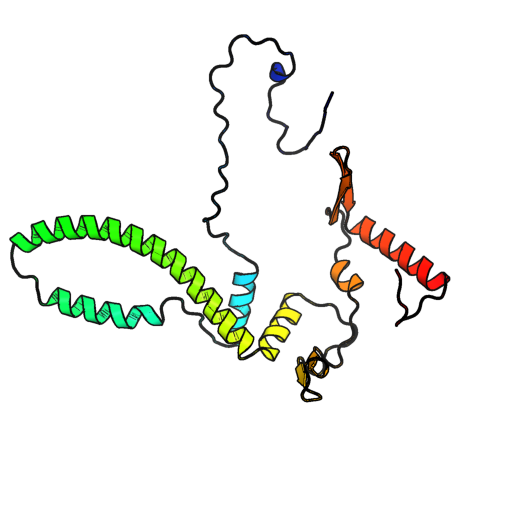N . ARG A 1 94 ? 56.304 -1.049 -3.740 1.00 54.41 94 ARG A N 1
ATOM 765 C CA . ARG A 1 94 ? 55.783 0.309 -3.506 1.00 54.41 94 ARG A CA 1
ATOM 766 C C . ARG A 1 94 ? 54.456 0.544 -4.229 1.00 54.41 94 ARG A C 1
ATOM 768 O O . ARG A 1 94 ? 53.550 1.139 -3.647 1.00 54.41 94 ARG A O 1
ATOM 775 N N . ILE A 1 95 ? 54.315 -0.001 -5.437 1.00 55.09 95 ILE A N 1
ATOM 776 C CA . ILE A 1 95 ? 53.065 -0.127 -6.185 1.00 55.09 95 ILE A CA 1
ATOM 777 C C . ILE A 1 95 ? 52.103 -1.016 -5.408 1.00 55.09 95 ILE A C 1
ATOM 779 O O . ILE A 1 95 ? 51.034 -0.523 -5.122 1.00 55.09 95 ILE A O 1
ATOM 783 N N . ARG A 1 96 ? 52.468 -2.209 -4.914 1.00 53.59 96 ARG A N 1
ATOM 784 C CA . ARG A 1 96 ? 51.577 -3.053 -4.084 1.00 53.59 96 ARG A CA 1
ATOM 785 C C . ARG A 1 96 ? 51.074 -2.351 -2.821 1.00 53.59 96 ARG A C 1
ATOM 787 O O . ARG A 1 96 ? 49.931 -2.553 -2.424 1.00 53.59 96 ARG A O 1
ATOM 794 N N . SER A 1 97 ? 51.890 -1.513 -2.181 1.00 48.62 97 SER A N 1
ATOM 795 C CA . SER A 1 97 ? 51.469 -0.682 -1.039 1.00 48.62 97 SER A CA 1
ATOM 796 C C . SER A 1 97 ? 50.484 0.421 -1.462 1.00 48.62 97 SER A C 1
ATOM 798 O O . SER A 1 97 ? 49.397 0.550 -0.887 1.00 48.62 97 SER A O 1
ATOM 800 N N . LYS A 1 98 ? 50.802 1.156 -2.538 1.00 48.84 98 LYS A N 1
ATOM 801 C CA . LYS A 1 98 ? 49.895 2.139 -3.152 1.00 48.84 98 LYS A CA 1
ATOM 802 C C . LYS A 1 98 ? 48.633 1.488 -3.714 1.00 48.84 98 LYS A C 1
ATOM 804 O O . LYS A 1 98 ? 47.586 2.100 -3.626 1.00 48.84 98 LYS A O 1
ATOM 809 N N . GLU A 1 99 ? 48.701 0.268 -4.225 1.00 52.12 99 GLU A N 1
ATOM 810 C CA . GLU A 1 99 ? 47.612 -0.560 -4.730 1.00 52.12 99 GLU A CA 1
ATOM 811 C C . GLU A 1 99 ? 46.786 -1.109 -3.592 1.00 52.12 99 GLU A C 1
ATOM 813 O O . GLU A 1 99 ? 45.594 -1.180 -3.761 1.00 52.12 99 GLU A O 1
ATOM 818 N N . ARG A 1 100 ? 47.332 -1.450 -2.422 1.00 53.34 100 ARG A N 1
ATOM 819 C CA . ARG A 1 100 ? 46.513 -1.799 -1.248 1.00 53.34 100 ARG A CA 1
ATOM 820 C C . ARG A 1 100 ? 45.734 -0.584 -0.754 1.00 53.34 100 ARG A C 1
ATOM 822 O O . ARG A 1 100 ? 44.547 -0.700 -0.464 1.00 53.34 100 ARG A O 1
ATOM 829 N N . MET A 1 101 ? 46.355 0.595 -0.735 1.00 54.47 101 MET A N 1
ATOM 830 C CA . MET A 1 101 ? 45.703 1.868 -0.394 1.00 54.47 101 MET A CA 1
ATOM 831 C C . MET A 1 101 ? 44.687 2.309 -1.459 1.00 54.47 101 MET A C 1
ATOM 833 O O . MET A 1 101 ? 43.550 2.646 -1.134 1.00 54.47 101 MET A O 1
ATOM 837 N N . LEU A 1 102 ? 45.048 2.239 -2.741 1.00 48.03 102 LEU A N 1
ATOM 838 C CA . LEU A 1 102 ? 44.176 2.503 -3.884 1.00 48.03 102 LEU A CA 1
ATOM 839 C C . LEU A 1 102 ? 43.137 1.407 -4.068 1.00 48.03 102 LEU A C 1
ATOM 841 O O . LEU A 1 102 ? 42.081 1.728 -4.568 1.00 48.03 102 LEU A O 1
ATOM 845 N N . ALA A 1 103 ? 43.372 0.163 -3.656 1.00 53.81 103 ALA A N 1
ATOM 846 C CA . ALA A 1 103 ? 42.398 -0.927 -3.647 1.00 53.81 103 ALA A CA 1
ATOM 847 C C . ALA A 1 103 ? 41.464 -0.785 -2.462 1.00 53.81 103 ALA A C 1
ATOM 849 O O . ALA A 1 103 ? 40.315 -1.153 -2.591 1.00 53.81 103 ALA A O 1
ATOM 850 N N . THR A 1 104 ? 41.898 -0.214 -1.339 1.00 51.41 104 THR A N 1
ATOM 851 C CA . THR A 1 104 ? 41.004 0.126 -0.224 1.00 51.41 104 THR A CA 1
ATOM 852 C C . THR A 1 104 ? 40.152 1.347 -0.580 1.00 51.41 104 THR A C 1
ATOM 854 O O . THR A 1 104 ? 38.944 1.345 -0.359 1.00 51.41 104 THR A O 1
ATOM 857 N N . ARG A 1 105 ? 40.737 2.360 -1.236 1.00 51.28 105 ARG A N 1
ATOM 858 C CA . ARG A 1 105 ? 40.022 3.530 -1.775 1.00 51.28 105 ARG A CA 1
ATOM 859 C C . ARG A 1 105 ? 39.133 3.171 -2.971 1.00 51.28 105 ARG A C 1
ATOM 861 O O . ARG A 1 105 ? 38.002 3.637 -3.026 1.00 51.28 105 ARG A O 1
ATOM 868 N N . LYS A 1 106 ? 39.597 2.310 -3.883 1.00 52.84 106 LYS A N 1
ATOM 869 C CA . LYS A 1 106 ? 38.800 1.703 -4.960 1.00 52.84 106 LYS A CA 1
ATOM 870 C C . LYS A 1 106 ? 37.750 0.788 -4.366 1.00 52.84 106 LYS A C 1
ATOM 872 O O . LYS A 1 106 ? 36.657 0.863 -4.861 1.00 52.84 106 LYS A O 1
ATOM 877 N N . ARG A 1 107 ? 37.999 -0.009 -3.322 1.00 54.31 107 ARG A N 1
ATOM 878 C CA . ARG A 1 107 ? 36.972 -0.850 -2.670 1.00 54.31 107 ARG A CA 1
ATOM 879 C C . ARG A 1 107 ? 35.873 0.000 -2.064 1.00 54.31 107 ARG A C 1
ATOM 881 O O . ARG A 1 107 ? 34.727 -0.255 -2.378 1.00 54.31 107 ARG A O 1
ATOM 888 N N . ARG A 1 108 ? 36.210 1.052 -1.310 1.00 52.66 108 ARG A N 1
ATOM 889 C CA . ARG A 1 108 ? 35.212 1.988 -0.766 1.00 52.66 108 ARG A CA 1
ATOM 890 C C . ARG A 1 108 ? 34.436 2.705 -1.870 1.00 52.66 108 ARG A C 1
ATOM 892 O O . ARG A 1 108 ? 33.215 2.750 -1.825 1.00 52.66 108 ARG A O 1
ATOM 899 N N . LYS A 1 109 ? 35.132 3.207 -2.897 1.00 49.41 109 LYS A N 1
ATOM 900 C CA . LYS A 1 109 ? 34.492 3.848 -4.055 1.00 49.41 109 LYS A CA 1
ATOM 901 C C . LYS A 1 109 ? 33.668 2.847 -4.874 1.00 49.41 109 LYS A C 1
ATOM 903 O O . LYS A 1 109 ? 32.598 3.197 -5.332 1.00 49.41 109 LYS A O 1
ATOM 908 N N . LYS A 1 110 ? 34.122 1.602 -5.001 1.00 47.12 110 LYS A N 1
ATOM 909 C CA . LYS A 1 110 ? 33.471 0.499 -5.712 1.00 47.12 110 LYS A CA 1
ATOM 910 C C . LYS A 1 110 ? 32.260 0.003 -4.948 1.00 47.12 110 LYS A C 1
ATOM 912 O O . LYS A 1 110 ? 31.249 -0.191 -5.578 1.00 47.12 110 LYS A O 1
ATOM 917 N N . GLU A 1 111 ? 32.294 -0.138 -3.627 1.00 49.97 111 GLU A N 1
ATOM 918 C CA . GLU A 1 111 ? 31.108 -0.457 -2.819 1.00 49.97 111 GLU A CA 1
ATOM 919 C C . GLU A 1 111 ? 30.050 0.643 -2.904 1.00 49.97 111 GLU A C 1
ATOM 921 O O . GLU A 1 111 ? 28.872 0.331 -3.051 1.00 49.97 111 GLU A O 1
ATOM 926 N N . GLN A 1 112 ? 30.464 1.911 -2.891 1.00 48.28 112 GLN A N 1
ATOM 927 C CA . GLN A 1 112 ? 29.554 3.048 -3.027 1.00 48.28 112 GLN A CA 1
ATOM 928 C C . GLN A 1 112 ? 28.981 3.178 -4.456 1.00 48.28 112 GLN A C 1
ATOM 930 O O . GLN A 1 112 ? 27.791 3.426 -4.620 1.00 48.28 112 GLN A O 1
ATOM 935 N N . VAL A 1 113 ? 29.791 2.938 -5.494 1.00 47.69 113 VAL A N 1
ATOM 936 C CA . VAL A 1 113 ? 29.367 2.937 -6.910 1.00 47.69 113 VAL A CA 1
ATOM 937 C C . VAL A 1 113 ? 28.488 1.718 -7.233 1.00 47.69 113 VAL A C 1
ATOM 939 O O . VAL A 1 113 ? 27.429 1.873 -7.837 1.00 47.69 113 VAL A O 1
ATOM 942 N N . LYS A 1 114 ? 28.831 0.536 -6.706 1.00 48.31 114 LYS A N 1
ATOM 943 C CA . LYS A 1 114 ? 28.065 -0.719 -6.819 1.00 48.31 114 LYS A CA 1
ATOM 944 C C . LYS A 1 114 ? 26.636 -0.574 -6.283 1.00 48.31 114 LYS A C 1
ATOM 946 O O . LYS A 1 114 ? 25.705 -1.147 -6.842 1.00 48.31 114 LYS A O 1
ATOM 951 N N . GLN A 1 115 ? 26.458 0.195 -5.206 1.00 50.78 115 GLN A N 1
ATOM 952 C CA . GLN A 1 115 ? 25.144 0.498 -4.627 1.00 50.78 115 GLN A CA 1
ATOM 953 C C . GLN A 1 115 ? 24.311 1.415 -5.527 1.00 50.78 115 GLN A C 1
ATOM 955 O O . GLN A 1 115 ? 23.132 1.140 -5.733 1.00 50.78 115 GLN A O 1
ATOM 960 N N . SER A 1 116 ? 24.923 2.459 -6.099 1.00 51.53 116 SER A N 1
ATOM 961 C CA . SER A 1 116 ? 24.222 3.339 -7.037 1.00 51.53 116 SER A CA 1
ATOM 962 C C . SER A 1 116 ? 23.796 2.603 -8.308 1.00 51.53 116 SER A C 1
ATOM 964 O O . SER A 1 116 ? 22.642 2.704 -8.700 1.00 51.53 116 SER A O 1
ATOM 966 N N . GLU A 1 117 ? 24.673 1.800 -8.911 1.00 55.44 117 GLU A N 1
ATOM 967 C CA . GLU A 1 117 ? 24.398 1.121 -10.186 1.00 55.44 117 GLU A CA 1
ATOM 968 C C . GLU A 1 117 ? 23.242 0.114 -10.066 1.00 55.44 117 GLU A C 1
ATOM 970 O O . GLU A 1 117 ? 22.353 0.096 -10.908 1.00 55.44 117 GLU A O 1
ATOM 975 N N . THR A 1 118 ? 23.156 -0.604 -8.942 1.00 67.44 118 THR A N 1
ATOM 976 C CA . THR A 1 118 ? 22.081 -1.580 -8.689 1.00 67.44 118 THR A CA 1
ATOM 977 C C . THR A 1 118 ? 20.692 -0.935 -8.562 1.00 67.44 118 THR A C 1
ATOM 979 O O . THR A 1 118 ? 19.697 -1.504 -9.012 1.00 67.44 118 THR A O 1
ATOM 982 N N . TYR A 1 119 ? 20.609 0.239 -7.923 1.00 74.25 119 TYR A N 1
ATOM 983 C CA . TYR A 1 119 ? 19.364 1.008 -7.825 1.00 74.25 119 TYR A CA 1
ATOM 984 C C . TYR A 1 119 ? 18.951 1.555 -9.193 1.00 74.25 119 TYR A C 1
ATOM 986 O O . TYR A 1 119 ? 17.785 1.456 -9.570 1.00 74.25 119 TYR A O 1
ATOM 994 N N . TRP A 1 120 ? 19.909 2.105 -9.945 1.00 80.69 120 TRP A N 1
ATOM 995 C CA . TRP A 1 120 ? 19.645 2.683 -11.261 1.00 80.69 120 TRP A CA 1
ATOM 996 C C . TRP A 1 120 ? 19.175 1.645 -12.275 1.00 80.69 120 TRP A C 1
ATOM 998 O O . TRP A 1 120 ? 18.329 1.972 -13.103 1.00 80.69 120 TRP A O 1
ATOM 1008 N N . ASP A 1 121 ? 19.651 0.405 -12.184 1.00 83.19 121 ASP A N 1
ATOM 1009 C CA . ASP A 1 121 ? 19.174 -0.679 -13.040 1.00 83.19 121 ASP A CA 1
ATOM 1010 C C . ASP A 1 121 ? 17.708 -1.033 -12.743 1.00 83.19 121 ASP A C 1
ATOM 1012 O O . ASP A 1 121 ? 16.897 -1.126 -13.668 1.00 83.19 121 ASP A O 1
ATOM 1016 N N . LEU A 1 122 ? 17.337 -1.155 -11.460 1.00 85.62 122 LEU A N 1
ATOM 1017 C CA . LEU A 1 122 ? 15.945 -1.388 -11.059 1.00 85.62 122 LEU A CA 1
ATOM 1018 C C . LEU A 1 122 ? 15.044 -0.207 -11.441 1.00 85.62 122 LEU A C 1
ATOM 1020 O O . LEU A 1 122 ? 13.944 -0.417 -11.938 1.00 85.62 122 LEU A O 1
ATOM 1024 N N . HIS A 1 123 ? 15.511 1.027 -11.245 1.00 88.00 123 HIS A N 1
ATOM 1025 C CA . HIS A 1 123 ? 14.798 2.235 -11.658 1.00 88.00 123 HIS A CA 1
ATOM 1026 C C . HIS A 1 123 ? 14.608 2.295 -13.181 1.00 88.00 123 HIS A C 1
ATOM 1028 O O . HIS A 1 123 ? 13.522 2.579 -13.675 1.00 88.00 123 HIS A O 1
ATOM 1034 N N . SER A 1 124 ? 15.658 2.011 -13.954 1.00 87.81 124 SER A N 1
ATOM 1035 C CA . SER A 1 124 ? 15.575 1.956 -15.417 1.00 87.81 124 SER A CA 1
ATOM 1036 C C . SER A 1 124 ? 14.537 0.924 -15.865 1.00 87.81 124 SER A C 1
ATOM 1038 O O . SER A 1 124 ? 13.695 1.197 -16.726 1.00 87.81 124 SER A O 1
ATOM 1040 N N . TRP A 1 125 ? 14.539 -0.245 -15.218 1.00 89.81 125 TRP A N 1
ATOM 1041 C CA . TRP A 1 125 ? 13.549 -1.281 -15.469 1.00 89.81 125 TRP A CA 1
ATOM 1042 C C . TRP A 1 125 ? 12.135 -0.855 -15.067 1.00 89.81 125 TRP A C 1
ATOM 1044 O O . TRP A 1 125 ? 11.217 -1.082 -15.852 1.00 89.81 125 TRP A O 1
ATOM 1054 N N . SER A 1 126 ? 11.954 -0.207 -13.911 1.00 93.38 126 SER A N 1
ATOM 1055 C CA . SER A 1 126 ? 10.637 0.215 -13.421 1.00 93.38 126 SER A CA 1
ATOM 1056 C C . SER A 1 126 ? 9.993 1.275 -14.305 1.00 93.38 126 SER A C 1
ATOM 1058 O O . SER A 1 126 ? 8.783 1.254 -14.490 1.00 93.38 126 SER A O 1
ATOM 1060 N N . VAL A 1 127 ? 10.783 2.168 -14.902 1.00 92.69 127 VAL A N 1
ATOM 1061 C CA . VAL A 1 127 ? 10.278 3.172 -15.849 1.00 92.69 127 VAL A CA 1
ATOM 1062 C C . VAL A 1 127 ? 9.945 2.536 -17.200 1.00 92.69 127 VAL A C 1
ATOM 1064 O O . VAL A 1 127 ? 8.930 2.872 -17.806 1.00 92.69 127 VAL A O 1
ATOM 1067 N N . THR A 1 128 ? 10.770 1.595 -17.666 1.00 91.56 128 THR A N 1
ATOM 1068 C CA . THR A 1 128 ? 10.581 0.941 -18.974 1.00 91.56 128 THR A CA 1
ATOM 1069 C C . THR A 1 128 ? 9.440 -0.082 -18.954 1.00 91.56 128 THR A C 1
ATOM 1071 O O . THR A 1 128 ? 8.712 -0.213 -19.932 1.00 91.56 128 THR A O 1
ATOM 1074 N N . ASN A 1 129 ? 9.257 -0.792 -17.838 1.00 91.62 129 ASN A N 1
ATOM 1075 C CA . ASN A 1 129 ? 8.279 -1.870 -17.654 1.00 91.62 129 ASN A CA 1
ATOM 1076 C C . ASN A 1 129 ? 7.300 -1.527 -16.525 1.00 91.62 129 ASN A C 1
ATOM 1078 O O . ASN A 1 129 ? 7.029 -2.342 -15.642 1.00 91.62 129 ASN A O 1
ATOM 1082 N N . PHE A 1 130 ? 6.795 -0.296 -16.524 1.00 92.44 130 PHE A N 1
ATOM 1083 C CA . PHE A 1 130 ? 6.035 0.231 -15.396 1.00 92.44 130 PHE A CA 1
ATOM 1084 C C . PHE A 1 130 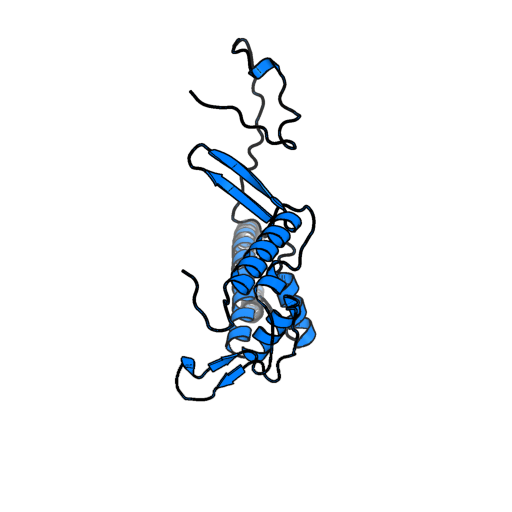? 4.757 -0.555 -15.036 1.00 92.44 130 PHE A C 1
ATOM 1086 O O . PHE A 1 130 ? 4.502 -0.656 -13.836 1.00 92.44 130 PHE A O 1
ATOM 1093 N N . PRO A 1 131 ? 3.973 -1.163 -15.961 1.00 94.75 131 PRO A N 1
ATOM 1094 C CA . PRO A 1 131 ? 2.818 -1.966 -15.554 1.00 94.75 131 PRO A CA 1
ATOM 1095 C C . PRO A 1 131 ? 3.254 -3.182 -14.732 1.00 94.75 131 PRO A C 1
ATOM 1097 O O . PRO A 1 131 ? 2.765 -3.382 -13.627 1.00 94.75 131 PRO A O 1
ATOM 1100 N N . ASN A 1 132 ? 4.260 -3.916 -15.211 1.00 94.50 132 ASN A N 1
ATOM 1101 C CA . ASN A 1 132 ? 4.816 -5.077 -14.517 1.00 94.50 132 ASN A CA 1
ATOM 1102 C C . ASN A 1 132 ? 5.402 -4.687 -13.156 1.00 94.50 132 ASN A C 1
ATOM 1104 O O . ASN A 1 132 ? 5.174 -5.361 -12.157 1.00 94.50 132 ASN A O 1
ATOM 1108 N N . PHE A 1 133 ? 6.136 -3.572 -13.095 1.00 95.06 133 PHE A N 1
ATOM 1109 C CA . PHE A 1 133 ? 6.681 -3.069 -11.837 1.00 95.06 133 PHE A CA 1
ATOM 1110 C C . PHE A 1 133 ? 5.579 -2.794 -10.808 1.00 95.06 133 PHE A C 1
ATOM 1112 O O . PHE A 1 133 ? 5.682 -3.244 -9.669 1.00 95.06 133 PHE A O 1
ATOM 1119 N N . TRP A 1 134 ? 4.523 -2.079 -11.200 1.00 95.62 134 TRP A N 1
ATOM 1120 C CA . TRP A 1 134 ? 3.421 -1.753 -10.296 1.00 95.62 134 TRP A CA 1
ATOM 1121 C C . TRP A 1 134 ? 2.585 -2.975 -9.913 1.00 95.62 134 TRP A C 1
ATOM 1123 O O . TRP A 1 134 ? 2.100 -3.033 -8.783 1.00 95.62 134 TRP A O 1
ATOM 1133 N N . GLU A 1 135 ? 2.478 -3.976 -10.787 1.00 95.88 135 GLU A N 1
ATOM 1134 C CA . GLU A 1 135 ? 1.898 -5.276 -10.446 1.00 95.88 135 GLU A CA 1
ATOM 1135 C C . GLU A 1 135 ? 2.711 -5.991 -9.359 1.00 95.88 135 GLU A C 1
ATOM 1137 O O . GLU A 1 135 ? 2.150 -6.476 -8.376 1.00 95.88 135 GLU A O 1
ATOM 1142 N N . GLU A 1 136 ? 4.044 -6.013 -9.477 1.00 95.25 136 GLU A N 1
ATOM 1143 C CA . GLU A 1 136 ? 4.885 -6.594 -8.429 1.00 95.25 136 GLU A CA 1
ATOM 1144 C C . GLU A 1 136 ? 4.762 -5.826 -7.118 1.00 95.25 136 GLU A C 1
ATOM 1146 O O . GLU A 1 136 ? 4.696 -6.450 -6.063 1.00 95.25 136 GLU A O 1
ATOM 1151 N N . VAL A 1 137 ? 4.707 -4.490 -7.155 1.00 94.75 137 VAL A N 1
ATOM 1152 C CA . VAL A 1 137 ? 4.490 -3.682 -5.945 1.00 94.75 137 VAL A CA 1
ATOM 1153 C C . VAL A 1 137 ? 3.151 -4.039 -5.299 1.00 94.75 137 VAL A C 1
ATOM 1155 O O . VAL A 1 137 ? 3.095 -4.244 -4.088 1.00 94.75 137 VAL A O 1
ATOM 1158 N N . TRP A 1 138 ? 2.085 -4.159 -6.092 1.00 95.00 138 TRP A N 1
ATOM 1159 C CA . TRP A 1 138 ? 0.756 -4.545 -5.615 1.00 95.00 138 TRP A CA 1
ATOM 1160 C C . TRP A 1 138 ? 0.772 -5.899 -4.900 1.00 95.00 138 TRP A C 1
ATOM 1162 O O . TRP A 1 138 ? 0.261 -6.030 -3.784 1.00 95.00 138 TRP A O 1
ATOM 1172 N N . ASN A 1 139 ? 1.419 -6.889 -5.516 1.00 94.44 139 ASN A N 1
ATOM 1173 C CA . ASN A 1 139 ? 1.544 -8.237 -4.971 1.00 94.44 139 ASN A CA 1
ATOM 1174 C C . ASN A 1 139 ? 2.444 -8.270 -3.729 1.00 94.44 139 ASN A C 1
ATOM 1176 O O . ASN A 1 139 ? 2.096 -8.902 -2.734 1.00 94.44 139 ASN A O 1
ATOM 1180 N N . TYR A 1 140 ? 3.568 -7.551 -3.755 1.00 94.50 140 TYR A N 1
ATOM 1181 C CA . TYR A 1 140 ? 4.513 -7.468 -2.643 1.00 94.50 140 TYR A CA 1
ATOM 1182 C C . TYR A 1 140 ? 3.889 -6.837 -1.397 1.00 94.50 140 TYR A C 1
ATOM 1184 O O . TYR A 1 140 ? 4.072 -7.330 -0.286 1.00 94.50 140 TYR A O 1
ATOM 1192 N N . MET A 1 141 ? 3.115 -5.764 -1.580 1.00 92.31 141 MET A N 1
ATOM 1193 C CA . MET A 1 141 ? 2.424 -5.080 -0.484 1.00 92.31 141 MET A CA 1
ATOM 1194 C C . MET A 1 141 ? 1.260 -5.899 0.088 1.00 92.31 141 MET A C 1
ATOM 1196 O O . MET A 1 141 ? 0.754 -5.565 1.168 1.00 92.31 141 MET A O 1
ATOM 1200 N N . GLY A 1 142 ? 0.831 -6.952 -0.619 1.00 93.56 142 GLY A N 1
ATOM 1201 C CA . GLY A 1 142 ? -0.292 -7.798 -0.233 1.00 93.56 142 GLY A CA 1
ATOM 1202 C C . GLY A 1 142 ? -1.574 -6.986 -0.084 1.00 93.56 142 GLY A C 1
ATOM 1203 O O . GLY A 1 142 ? -2.207 -7.039 0.973 1.00 93.56 142 GLY A O 1
ATOM 1204 N N . ILE A 1 143 ? -1.897 -6.166 -1.092 1.00 95.12 143 ILE A N 1
ATOM 1205 C CA . ILE A 1 143 ? -3.085 -5.307 -1.064 1.00 95.12 143 ILE A CA 1
ATOM 1206 C C . ILE A 1 143 ? -4.341 -6.179 -0.982 1.00 95.12 143 ILE A C 1
ATOM 1208 O O . ILE A 1 143 ? -4.586 -7.038 -1.830 1.00 95.12 143 ILE A O 1
ATOM 1212 N N . VAL A 1 144 ? -5.147 -5.942 0.049 1.00 94.50 144 VAL A N 1
ATOM 1213 C CA . VAL A 1 144 ? -6.445 -6.581 0.254 1.00 94.50 144 VAL A CA 1
ATOM 1214 C C . VAL A 1 144 ? -7.452 -5.933 -0.686 1.00 94.50 144 VAL A C 1
ATOM 1216 O O . VAL A 1 144 ? -7.597 -4.708 -0.710 1.00 94.50 144 VAL A O 1
ATOM 1219 N N . THR A 1 145 ? -8.137 -6.763 -1.469 1.00 96.06 145 THR A N 1
ATOM 1220 C CA . THR A 1 145 ? -9.097 -6.327 -2.486 1.00 96.06 145 THR A CA 1
ATOM 1221 C C . THR A 1 145 ? -10.382 -7.128 -2.359 1.00 96.06 145 THR A C 1
ATOM 1223 O O . THR A 1 145 ? -10.350 -8.323 -2.067 1.00 96.06 145 THR A O 1
ATOM 1226 N N . SER A 1 146 ? -11.518 -6.478 -2.596 1.00 96.50 146 SER A N 1
ATOM 1227 C CA . SER A 1 146 ? -12.814 -7.150 -2.724 1.00 96.50 146 SER A CA 1
ATOM 1228 C C . SER A 1 146 ? -13.095 -7.578 -4.163 1.00 96.50 146 SER A C 1
ATOM 1230 O O . SER A 1 146 ? -13.854 -8.517 -4.396 1.00 96.50 146 SER A O 1
ATOM 1232 N N . LYS A 1 147 ? -12.462 -6.910 -5.133 1.00 96.25 147 LYS A N 1
ATOM 1233 C CA . LYS A 1 147 ? -12.441 -7.302 -6.541 1.00 96.25 147 LYS A CA 1
ATOM 1234 C C . LYS A 1 147 ? -11.019 -7.121 -7.093 1.00 96.25 147 LYS A C 1
ATOM 1236 O O . LYS A 1 147 ? -10.458 -6.039 -6.888 1.00 96.25 147 LYS A O 1
ATOM 1241 N N . PRO A 1 148 ? -10.447 -8.125 -7.786 1.00 94.69 148 PRO A N 1
ATOM 1242 C CA . PRO A 1 148 ? -9.135 -7.993 -8.418 1.00 94.69 148 PRO A CA 1
ATOM 1243 C C . PRO A 1 148 ? -9.154 -6.952 -9.549 1.00 94.69 148 PRO A C 1
ATOM 1245 O O . PRO A 1 148 ? -10.220 -6.599 -10.058 1.00 94.69 148 PRO A O 1
ATOM 1248 N N . HIS A 1 149 ? -7.976 -6.455 -9.934 1.00 95.25 149 HIS A N 1
ATOM 1249 C CA . HIS A 1 149 ? -7.842 -5.632 -11.137 1.00 95.25 149 HIS A CA 1
ATOM 1250 C C . HIS A 1 149 ? -7.913 -6.507 -12.391 1.00 95.25 149 HIS A C 1
ATOM 1252 O O . HIS A 1 149 ? -7.447 -7.643 -12.392 1.00 95.25 149 HIS A O 1
ATOM 1258 N N . ASP A 1 150 ? -8.464 -5.939 -13.458 1.00 94.62 150 ASP A N 1
ATOM 1259 C CA . ASP A 1 150 ? -8.480 -6.532 -14.793 1.00 94.62 150 ASP A CA 1
ATOM 1260 C C . ASP A 1 150 ? -7.206 -6.137 -15.566 1.00 94.62 150 ASP A C 1
ATOM 1262 O O . ASP A 1 150 ? -6.663 -6.921 -16.340 1.00 94.62 150 ASP A O 1
ATOM 1266 N N . GLU A 1 151 ? -6.714 -4.912 -15.342 1.00 94.69 151 GLU A N 1
ATOM 1267 C CA . GLU A 1 151 ? -5.546 -4.348 -16.022 1.00 94.69 151 GLU A CA 1
ATOM 1268 C C . GLU A 1 151 ? -4.811 -3.359 -15.105 1.00 94.69 151 GLU A C 1
ATOM 1270 O O . GLU A 1 151 ? -5.430 -2.498 -14.473 1.00 94.69 151 GLU A O 1
ATOM 1275 N N . VAL A 1 152 ? -3.480 -3.456 -15.028 1.00 95.44 152 VAL A N 1
ATOM 1276 C CA . VAL A 1 152 ? -2.666 -2.613 -14.131 1.00 95.44 152 VAL A CA 1
ATOM 1277 C C . VAL A 1 152 ? -2.595 -1.167 -14.610 1.00 95.44 152 VAL A C 1
ATOM 1279 O O . VAL A 1 152 ? -2.635 -0.247 -13.796 1.00 95.44 152 VAL A O 1
ATOM 1282 N N . PHE A 1 153 ? -2.515 -0.944 -15.919 1.00 94.62 153 PHE A N 1
ATOM 1283 C CA . PHE A 1 153 ? -2.485 0.394 -16.487 1.00 94.62 153 PHE A CA 1
ATOM 1284 C C . PHE A 1 153 ? -3.162 0.423 -17.845 1.00 94.62 153 PHE A C 1
ATOM 1286 O O . PHE A 1 153 ? -2.783 -0.325 -18.739 1.00 94.62 153 PHE A O 1
ATOM 1293 N N . SER A 1 154 ? -4.090 1.360 -18.018 1.00 92.31 154 SER A N 1
ATOM 1294 C CA . SER A 1 154 ? -4.687 1.666 -19.313 1.00 92.31 154 SER A CA 1
ATOM 1295 C C . SER A 1 154 ? -4.689 3.171 -19.543 1.00 92.31 154 SER A C 1
ATOM 1297 O O . SER A 1 154 ? -4.942 3.960 -18.629 1.00 92.31 154 SER A O 1
ATOM 1299 N N . LYS A 1 155 ? -4.409 3.583 -20.778 1.00 90.19 155 LYS A N 1
ATOM 1300 C CA . LYS A 1 155 ? -4.459 4.986 -21.183 1.00 90.19 155 LYS A CA 1
ATOM 1301 C C . LYS A 1 155 ? -5.709 5.210 -22.023 1.00 90.19 155 LYS A C 1
ATOM 1303 O O . LYS A 1 155 ? -5.813 4.691 -23.129 1.00 90.19 155 LYS A O 1
ATOM 1308 N N . SER A 1 156 ? -6.658 5.970 -21.484 1.00 87.38 156 SER A N 1
ATOM 1309 C CA . SER A 1 156 ? -7.957 6.218 -22.127 1.00 87.38 156 SER A CA 1
ATOM 1310 C C . SER A 1 156 ? -7.981 7.448 -23.046 1.00 87.38 156 SER A C 1
ATOM 1312 O O . SER A 1 156 ? -8.923 7.622 -23.813 1.00 87.38 156 SER A O 1
ATOM 1314 N N . GLY A 1 157 ? -6.927 8.268 -23.021 1.00 89.50 157 GLY A N 1
ATOM 1315 C CA . GLY A 1 157 ? -6.834 9.534 -23.747 1.00 89.50 157 GLY A CA 1
ATOM 1316 C C . GLY A 1 157 ? -5.416 10.117 -23.710 1.00 89.50 157 GLY A C 1
ATOM 1317 O O . GLY A 1 157 ? -4.517 9.510 -23.128 1.00 89.50 157 GLY A O 1
ATOM 1318 N N . PRO A 1 158 ? -5.159 11.254 -24.378 1.00 89.06 158 PRO A N 1
ATOM 1319 C CA . PRO A 1 158 ? -3.812 11.806 -24.519 1.00 89.06 158 PRO A CA 1
ATOM 1320 C C . PRO A 1 158 ? -3.266 12.446 -23.231 1.00 89.06 158 PRO A C 1
ATOM 1322 O O . PRO A 1 158 ? -2.043 12.540 -23.085 1.00 89.06 158 PRO A O 1
ATOM 1325 N N . GLY A 1 159 ? -4.139 12.879 -22.319 1.00 91.12 159 GLY A N 1
ATOM 1326 C CA . GLY A 1 159 ? -3.806 13.637 -21.121 1.00 91.12 159 GLY A CA 1
ATOM 1327 C C . GLY A 1 159 ? -3.317 12.782 -19.953 1.00 91.12 159 GLY A C 1
ATOM 1328 O O . GLY A 1 159 ? -3.432 11.560 -19.930 1.00 91.12 159 GLY A O 1
ATOM 1329 N N . PHE A 1 160 ? -2.761 13.454 -18.942 1.00 86.69 160 PHE A N 1
ATOM 1330 C CA . PHE A 1 160 ? -2.286 12.801 -17.719 1.00 86.69 160 PHE A CA 1
ATOM 1331 C C . PHE A 1 160 ? -3.430 12.211 -16.878 1.00 86.69 160 PHE A C 1
ATOM 1333 O O . PHE A 1 160 ? -3.273 11.133 -16.308 1.00 86.69 160 PHE A O 1
ATOM 1340 N N . LEU A 1 161 ? -4.578 12.895 -16.829 1.00 90.12 161 LEU A N 1
ATOM 1341 C CA . LEU A 1 161 ? -5.764 12.448 -16.085 1.00 90.12 161 LEU A CA 1
ATOM 1342 C C . LEU A 1 161 ? -6.475 11.257 -16.745 1.00 90.12 161 LEU A C 1
ATOM 1344 O O . LEU A 1 161 ? -7.280 10.596 -16.099 1.00 90.12 161 LEU A O 1
ATOM 1348 N N . ASP A 1 162 ? -6.143 10.952 -18.000 1.00 91.19 162 ASP A N 1
ATOM 1349 C CA . ASP A 1 162 ? -6.735 9.837 -18.741 1.00 91.19 162 ASP A CA 1
ATOM 1350 C C . ASP A 1 162 ? -6.048 8.491 -18.438 1.00 91.19 162 ASP A C 1
ATOM 1352 O O . ASP A 1 162 ? -6.420 7.451 -18.996 1.00 91.19 162 ASP A O 1
ATOM 1356 N N . ASN A 1 163 ? -5.022 8.504 -17.583 1.00 92.75 163 ASN A N 1
ATOM 1357 C CA . ASN A 1 163 ? -4.328 7.314 -17.111 1.00 92.75 163 ASN A CA 1
ATOM 1358 C C . ASN A 1 163 ? -5.152 6.628 -16.016 1.00 92.75 163 ASN A C 1
ATOM 1360 O O . ASN A 1 163 ? -5.396 7.203 -14.956 1.00 92.75 163 ASN A O 1
ATOM 1364 N N . GLN A 1 164 ? -5.536 5.377 -16.247 1.00 93.12 164 GLN A N 1
ATOM 1365 C CA . GLN A 1 164 ? -6.270 4.558 -15.288 1.00 93.12 164 GLN A CA 1
ATOM 1366 C C . GLN A 1 164 ? -5.350 3.465 -14.755 1.00 93.12 164 GLN A C 1
ATOM 1368 O O . GLN A 1 164 ? -4.851 2.642 -15.522 1.00 93.12 164 GLN A O 1
ATOM 1373 N N . TRP A 1 165 ? -5.156 3.451 -13.440 1.00 94.69 165 TRP A N 1
ATOM 1374 C CA . TRP A 1 165 ? -4.361 2.447 -12.740 1.00 94.69 165 TRP A CA 1
ATOM 1375 C C . TRP A 1 165 ? -5.260 1.413 -12.072 1.00 94.69 165 TRP A C 1
ATOM 1377 O O . TRP A 1 165 ? -6.293 1.772 -11.507 1.00 94.69 165 TRP A O 1
ATOM 1387 N N . PHE A 1 166 ? -4.846 0.146 -12.120 1.00 95.81 166 PHE A N 1
ATOM 1388 C CA . PHE A 1 166 ? -5.533 -1.000 -11.515 1.00 95.81 166 PHE A CA 1
ATOM 1389 C C . PHE A 1 166 ? -7.025 -1.029 -11.856 1.00 95.81 166 PHE A C 1
ATOM 1391 O O . PHE A 1 166 ? -7.896 -1.181 -10.994 1.00 95.81 166 PHE A O 1
ATOM 1398 N N . LYS A 1 167 ? -7.328 -0.845 -13.143 1.00 95.25 167 LYS A N 1
ATOM 1399 C CA . LYS A 1 167 ? -8.693 -0.793 -13.650 1.00 95.25 167 LYS A CA 1
ATOM 1400 C C . LYS A 1 167 ? -9.429 -2.072 -13.263 1.00 95.25 167 LYS A C 1
ATOM 1402 O O . LYS A 1 167 ? -8.907 -3.172 -13.411 1.00 95.25 167 LYS A O 1
ATOM 1407 N N . GLY A 1 168 ? -10.647 -1.910 -12.755 1.00 94.62 168 GLY A N 1
ATOM 1408 C CA . GLY A 1 168 ? -11.487 -3.019 -12.311 1.00 94.62 168 GLY A CA 1
ATOM 1409 C C . GLY A 1 168 ? -11.317 -3.399 -10.842 1.00 94.62 168 GLY A C 1
ATOM 1410 O O . GLY A 1 168 ? -12.263 -3.966 -10.289 1.00 94.62 168 GLY A O 1
ATOM 1411 N N . ALA A 1 169 ? -10.205 -3.027 -10.193 1.00 96.56 169 ALA A N 1
ATOM 1412 C CA . ALA A 1 169 ? -10.008 -3.322 -8.779 1.00 96.56 169 ALA A CA 1
ATOM 1413 C C . ALA A 1 169 ? -10.963 -2.526 -7.890 1.00 96.56 169 ALA A C 1
ATOM 1415 O O . ALA A 1 169 ? -11.260 -1.353 -8.127 1.00 96.56 169 ALA A O 1
ATOM 1416 N N . ALA A 1 170 ? -11.386 -3.168 -6.806 1.00 96.44 170 ALA A N 1
ATOM 1417 C CA . ALA A 1 170 ? -12.073 -2.523 -5.703 1.00 96.44 170 ALA A CA 1
ATOM 1418 C C . ALA A 1 170 ? -11.354 -2.876 -4.400 1.00 96.44 170 ALA A C 1
ATOM 1420 O O . ALA A 1 170 ? -11.169 -4.048 -4.073 1.00 96.44 170 ALA A O 1
ATOM 1421 N N . PHE A 1 171 ? -10.941 -1.850 -3.663 1.00 95.88 171 PHE A N 1
ATOM 1422 C CA . PHE A 1 171 ? -10.280 -1.985 -2.370 1.00 95.88 171 PHE A CA 1
ATOM 1423 C C . PHE A 1 171 ? -10.610 -0.787 -1.481 1.00 95.88 171 PHE A C 1
ATOM 1425 O O . PHE A 1 171 ? -11.066 0.256 -1.960 1.00 95.88 171 PHE A O 1
ATOM 1432 N N . ASN A 1 172 ? -10.388 -0.940 -0.178 1.00 96.56 172 ASN A N 1
ATOM 1433 C CA . ASN A 1 172 ? -10.539 0.130 0.793 1.00 96.56 172 ASN A CA 1
ATOM 1434 C C . ASN A 1 172 ? -9.170 0.501 1.384 1.00 96.56 172 ASN A C 1
ATOM 1436 O O . ASN A 1 172 ? -8.403 -0.359 1.816 1.00 96.56 172 ASN A O 1
ATOM 1440 N N . TYR A 1 173 ? -8.857 1.797 1.388 1.00 95.25 173 TYR A N 1
ATOM 1441 C CA . TYR A 1 173 ? -7.581 2.297 1.901 1.00 95.25 173 TYR A CA 1
ATOM 1442 C C . TYR A 1 173 ? -7.432 2.068 3.412 1.00 95.25 173 TYR A C 1
ATOM 1444 O O . TYR A 1 173 ? -6.412 1.543 3.856 1.00 95.25 173 TYR A O 1
ATOM 1452 N N . ALA A 1 174 ? -8.468 2.393 4.193 1.00 95.44 174 ALA A N 1
ATOM 1453 C CA . ALA A 1 174 ? -8.457 2.206 5.641 1.00 95.44 174 ALA A CA 1
ATOM 1454 C C . ALA A 1 174 ? -8.346 0.721 6.020 1.00 95.44 174 ALA A C 1
ATOM 1456 O O . ALA A 1 174 ? -7.583 0.386 6.913 1.00 95.44 174 ALA A O 1
ATOM 1457 N N . GLU A 1 175 ? -9.015 -0.185 5.302 1.00 95.50 175 GLU A N 1
ATOM 1458 C CA . GLU A 1 175 ? -8.875 -1.636 5.494 1.00 95.50 175 GLU A CA 1
ATOM 1459 C C . GLU A 1 175 ? -7.425 -2.107 5.323 1.00 95.50 175 GLU A C 1
ATOM 1461 O O . GLU A 1 175 ? -6.924 -2.885 6.133 1.00 95.50 175 GLU A O 1
ATOM 1466 N N . ASN A 1 176 ? -6.734 -1.607 4.297 1.00 95.69 176 ASN A N 1
ATOM 1467 C CA . ASN A 1 176 ? -5.354 -1.991 4.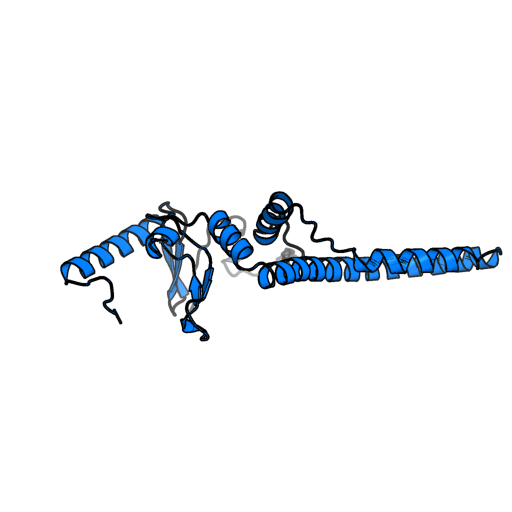014 1.00 95.69 176 ASN A CA 1
ATOM 1468 C C . ASN A 1 176 ? -4.362 -1.465 5.061 1.00 95.69 176 ASN A C 1
ATOM 1470 O O . ASN A 1 176 ? -3.407 -2.164 5.401 1.00 95.69 176 ASN A O 1
ATOM 1474 N N . ILE A 1 177 ? -4.588 -0.265 5.602 1.00 93.06 177 ILE A N 1
ATOM 1475 C CA . ILE A 1 177 ? -3.753 0.300 6.675 1.00 93.06 177 ILE A CA 1
ATOM 1476 C C . ILE A 1 177 ? -4.065 -0.352 8.023 1.00 93.06 177 ILE A C 1
ATOM 1478 O O . ILE A 1 177 ? -3.153 -0.703 8.768 1.00 93.06 177 ILE A O 1
ATOM 1482 N N . LEU A 1 178 ? -5.345 -0.577 8.314 1.00 94.12 178 LEU A N 1
ATOM 1483 C CA . LEU A 1 178 ? -5.847 -1.109 9.583 1.00 94.12 178 LEU A CA 1
ATOM 1484 C C . LEU A 1 178 ? -5.986 -2.642 9.577 1.00 94.12 178 LEU A C 1
ATOM 1486 O O . LEU A 1 178 ? -6.768 -3.224 10.337 1.00 94.12 178 LEU A O 1
ATOM 1490 N N . ARG A 1 179 ? -5.241 -3.320 8.696 1.00 92.19 179 ARG A N 1
ATOM 1491 C CA . ARG A 1 179 ? -5.171 -4.790 8.656 1.00 92.19 179 ARG A CA 1
ATOM 1492 C C . ARG A 1 179 ? -4.499 -5.368 9.898 1.00 92.19 179 ARG A C 1
ATOM 1494 O O . ARG A 1 179 ? -4.817 -6.477 10.313 1.00 92.19 179 ARG A O 1
ATOM 1501 N N . ILE A 1 180 ? -3.577 -4.611 10.491 1.00 91.75 180 ILE A N 1
ATOM 1502 C CA . ILE A 1 180 ? -2.978 -4.931 11.784 1.00 91.75 180 ILE A CA 1
ATOM 1503 C C . ILE A 1 180 ? -3.941 -4.452 12.870 1.00 91.75 180 ILE A C 1
ATOM 1505 O O . ILE A 1 180 ? -4.367 -3.302 12.843 1.00 91.75 180 ILE A O 1
ATOM 1509 N N . ARG A 1 181 ? -4.285 -5.339 13.810 1.00 93.38 181 ARG A N 1
ATOM 1510 C CA . ARG A 1 181 ? -5.245 -5.082 14.902 1.00 93.38 181 ARG A CA 1
ATOM 1511 C C . ARG A 1 181 ? -4.771 -5.688 16.223 1.00 93.38 181 ARG A C 1
ATOM 1513 O O . ARG A 1 181 ? -5.543 -6.300 16.952 1.00 93.38 181 ARG A O 1
ATOM 1520 N N . ASP A 1 182 ? -3.470 -5.605 16.466 1.00 95.19 182 ASP A N 1
ATOM 1521 C CA . ASP A 1 182 ? -2.836 -6.114 17.681 1.00 95.19 182 ASP A CA 1
ATOM 1522 C C . ASP A 1 182 ? -2.391 -4.965 18.600 1.00 95.19 182 ASP A C 1
ATOM 1524 O O . ASP A 1 182 ? -2.623 -3.788 18.321 1.00 95.19 182 ASP A O 1
ATOM 1528 N N . ASN A 1 183 ? -1.751 -5.319 19.713 1.00 96.31 183 ASN A N 1
ATOM 1529 C CA . ASN A 1 183 ? -1.333 -4.368 20.744 1.00 96.31 183 ASN A CA 1
ATOM 1530 C C . ASN A 1 183 ? 0.000 -3.668 20.424 1.00 96.31 183 ASN A C 1
ATOM 1532 O O . ASN A 1 183 ? 0.611 -3.083 21.318 1.00 96.31 183 ASN A O 1
ATOM 1536 N N . ARG A 1 184 ? 0.509 -3.747 19.185 1.00 95.31 184 ARG A N 1
ATOM 1537 C CA . ARG A 1 184 ? 1.687 -2.964 18.793 1.00 95.31 184 ARG A CA 1
ATOM 1538 C C . ARG A 1 184 ? 1.326 -1.488 18.710 1.00 95.31 184 ARG A C 1
ATOM 1540 O O . ARG A 1 184 ? 0.217 -1.133 18.321 1.00 95.31 184 ARG A O 1
ATOM 1547 N N . GLU A 1 185 ? 2.291 -0.641 19.042 1.00 95.38 185 GLU A N 1
ATOM 1548 C CA . GLU A 1 185 ? 2.164 0.813 18.949 1.00 95.38 185 GLU A CA 1
ATOM 1549 C C . GLU A 1 185 ? 1.994 1.231 17.478 1.00 95.38 185 GLU A C 1
ATOM 1551 O O . GLU A 1 185 ? 2.812 0.874 16.626 1.00 95.38 185 GLU A O 1
ATOM 1556 N N . ALA A 1 186 ? 0.917 1.960 17.185 1.00 94.62 186 ALA A N 1
ATOM 1557 C CA . ALA A 1 186 ? 0.600 2.503 15.867 1.00 94.62 186 ALA A CA 1
ATOM 1558 C C . ALA A 1 186 ? 0.918 3.998 15.781 1.00 94.62 186 ALA A C 1
ATOM 1560 O O . ALA A 1 186 ? 1.523 4.443 14.806 1.00 94.62 186 ALA A O 1
ATOM 1561 N N . LEU A 1 187 ? 0.526 4.764 16.805 1.00 94.88 187 LEU A N 1
ATOM 1562 C CA . LEU A 1 187 ? 0.736 6.207 16.879 1.00 94.88 187 LEU A CA 1
ATOM 1563 C C . LEU A 1 187 ? 1.439 6.577 18.186 1.00 94.88 187 LEU A C 1
ATOM 1565 O O . LEU A 1 187 ? 1.132 6.040 19.252 1.00 94.88 187 LEU A O 1
ATOM 1569 N N . LEU A 1 188 ? 2.363 7.529 18.076 1.00 95.25 188 LEU A N 1
ATOM 1570 C CA . LEU A 1 188 ? 2.944 8.267 19.189 1.00 95.25 188 LEU A CA 1
ATOM 1571 C C . LEU A 1 188 ? 2.463 9.708 19.054 1.00 95.25 188 LEU A C 1
ATOM 1573 O O . LEU A 1 188 ? 2.918 10.432 18.168 1.00 95.25 188 LEU A O 1
ATOM 1577 N N . CYS A 1 189 ? 1.516 10.096 19.896 1.00 92.69 189 CYS A N 1
ATOM 1578 C CA . CYS A 1 189 ? 0.964 11.442 19.926 1.00 92.69 189 CYS A CA 1
ATOM 1579 C C . CYS A 1 189 ? 1.781 12.257 20.922 1.00 92.69 189 CYS A C 1
ATOM 1581 O O . CYS A 1 189 ? 1.873 11.859 22.078 1.00 92.69 189 CYS A O 1
ATOM 1583 N N . LEU A 1 190 ? 2.391 13.356 20.484 1.00 95.75 190 LEU A N 1
ATOM 1584 C CA . LEU A 1 190 ? 3.137 14.264 21.354 1.00 95.75 190 LEU A CA 1
ATOM 1585 C C . LEU A 1 190 ? 2.433 15.613 21.397 1.00 95.75 190 LEU A C 1
ATOM 1587 O O . LEU A 1 190 ? 1.990 16.102 20.356 1.00 95.75 190 LEU A O 1
ATOM 1591 N N . ASP A 1 191 ? 2.378 16.213 22.578 1.00 94.00 191 ASP A N 1
ATOM 1592 C CA . ASP A 1 191 ? 1.925 17.589 22.748 1.00 94.00 191 ASP A CA 1
ATOM 1593 C C . ASP A 1 191 ? 3.103 18.575 22.855 1.00 94.00 191 ASP A C 1
ATOM 1595 O O . ASP A 1 191 ? 4.281 18.205 22.821 1.00 94.00 191 ASP A O 1
ATOM 1599 N N . GLU A 1 192 ? 2.777 19.864 22.954 1.00 95.06 192 GLU A N 1
ATOM 1600 C CA . GLU A 1 192 ? 3.764 20.946 23.056 1.00 95.06 192 GLU A CA 1
ATOM 1601 C C . GLU A 1 192 ? 4.491 20.976 24.413 1.00 95.06 192 GLU A C 1
ATOM 1603 O O . GLU A 1 192 ? 5.566 21.569 24.530 1.00 95.06 192 GLU A O 1
ATOM 1608 N N . GLU A 1 193 ? 3.932 20.325 25.434 1.00 92.69 193 GLU A N 1
ATOM 1609 C CA . GLU A 1 193 ? 4.493 20.236 26.785 1.00 92.69 193 GLU A CA 1
ATOM 1610 C C . GLU A 1 193 ? 5.470 19.055 26.927 1.00 92.69 193 GLU A C 1
ATOM 1612 O O . GLU A 1 193 ? 6.195 18.948 27.922 1.00 92.69 193 GLU A O 1
ATOM 1617 N N . GLY A 1 194 ? 5.548 18.201 25.902 1.00 89.38 194 GLY A N 1
ATOM 1618 C CA . GLY A 1 194 ? 6.385 17.009 25.870 1.00 89.38 194 GLY A CA 1
ATOM 1619 C C . GLY A 1 194 ? 5.738 15.794 26.532 1.00 89.38 194 GLY A C 1
ATOM 1620 O O . GLY A 1 194 ? 6.430 14.793 26.748 1.00 89.38 194 GLY A O 1
ATOM 1621 N N . ASN A 1 195 ? 4.440 15.851 26.844 1.00 92.38 195 ASN A N 1
ATOM 1622 C CA . ASN A 1 195 ? 3.678 14.658 27.179 1.00 92.38 195 ASN A CA 1
ATOM 1623 C C . ASN A 1 195 ? 3.473 13.836 25.905 1.00 92.38 195 ASN A C 1
ATOM 1625 O O . ASN A 1 195 ? 3.431 14.365 24.789 1.00 92.38 195 ASN A O 1
ATOM 1629 N N . PHE A 1 196 ? 3.366 12.521 26.070 1.00 93.56 196 PHE A N 1
ATOM 1630 C CA . PHE A 1 196 ? 3.066 11.648 24.952 1.00 93.56 196 PHE A CA 1
ATOM 1631 C C . PHE A 1 196 ? 2.062 10.572 25.329 1.00 93.56 196 PHE A C 1
ATOM 1633 O O . PHE A 1 196 ? 2.069 10.040 26.441 1.00 93.56 196 PHE A O 1
ATOM 1640 N N . GLU A 1 197 ? 1.254 10.211 24.346 1.00 94.25 197 GLU A N 1
ATOM 1641 C CA . GLU A 1 197 ? 0.305 9.116 24.413 1.00 94.25 197 GLU A CA 1
ATOM 1642 C C . GLU A 1 197 ? 0.626 8.100 23.320 1.00 94.25 197 GLU A C 1
ATOM 1644 O O . GLU A 1 197 ? 1.099 8.432 22.228 1.00 94.25 197 GLU A O 1
ATOM 1649 N N . LYS A 1 198 ? 0.400 6.830 23.645 1.00 96.62 198 LYS A N 1
ATOM 1650 C CA . LYS A 1 198 ? 0.600 5.702 22.741 1.00 96.62 198 LYS A CA 1
ATOM 1651 C C . LYS A 1 198 ? -0.760 5.155 22.367 1.00 96.62 198 LYS A C 1
ATOM 1653 O O . LYS A 1 198 ? -1.537 4.833 23.257 1.00 96.62 198 LYS A O 1
ATOM 1658 N N . VAL A 1 199 ? -0.999 5.008 21.071 1.00 96.19 199 VAL A N 1
ATOM 1659 C CA . VAL A 1 199 ? -2.199 4.349 20.553 1.00 96.19 199 VAL A CA 1
ATOM 1660 C C . VAL A 1 199 ? -1.766 3.077 19.852 1.00 96.19 199 VAL A C 1
ATOM 1662 O O . VAL A 1 199 ? -0.910 3.105 18.962 1.00 96.19 199 VAL A O 1
ATOM 1665 N N . THR A 1 200 ? -2.330 1.949 20.261 1.00 97.38 200 THR A N 1
ATOM 1666 C CA . THR A 1 200 ? -2.091 0.655 19.624 1.00 97.38 200 THR A CA 1
ATOM 1667 C C . THR A 1 200 ? -2.870 0.517 18.316 1.00 97.38 200 THR A C 1
ATOM 1669 O O . THR A 1 200 ? -3.838 1.232 18.060 1.00 97.38 200 THR A O 1
ATOM 1672 N N . PHE A 1 201 ? -2.480 -0.436 17.467 1.00 97.00 201 PHE A N 1
ATOM 1673 C CA . PHE A 1 201 ? -3.237 -0.754 16.252 1.00 97.00 201 PHE A CA 1
ATOM 1674 C C . PHE A 1 201 ? -4.677 -1.198 16.551 1.00 97.00 201 PHE A C 1
ATOM 1676 O O . PHE A 1 201 ? -5.590 -0.850 15.801 1.00 97.00 201 PHE A O 1
ATOM 1683 N N . ALA A 1 202 ? -4.892 -1.944 17.639 1.00 97.12 202 ALA A N 1
ATOM 1684 C CA . ALA A 1 202 ? -6.221 -2.349 18.088 1.00 97.12 202 ALA A CA 1
ATOM 1685 C C . ALA A 1 202 ? -7.099 -1.146 18.480 1.00 97.12 202 ALA A C 1
ATOM 1687 O O . ALA A 1 202 ? -8.234 -1.049 18.016 1.00 97.12 202 ALA A O 1
ATOM 1688 N N . GLU A 1 203 ? -6.567 -0.210 19.271 1.00 96.75 203 GLU A N 1
ATOM 1689 C CA . GLU A 1 203 ? -7.281 1.012 19.678 1.00 96.75 203 GLU A CA 1
ATOM 1690 C C . GLU A 1 203 ? -7.560 1.924 18.478 1.00 96.75 203 GLU A C 1
ATOM 1692 O O . GLU A 1 203 ? -8.689 2.370 18.288 1.00 96.75 203 GLU A O 1
ATOM 1697 N N . MET A 1 204 ? -6.570 2.128 17.600 1.00 96.69 204 MET A N 1
ATOM 1698 C CA . MET A 1 204 ? -6.744 2.913 16.374 1.00 96.69 204 MET A CA 1
ATOM 1699 C C . MET A 1 204 ? -7.861 2.338 15.488 1.00 96.69 204 MET A C 1
ATOM 1701 O O . MET A 1 204 ? -8.654 3.094 14.928 1.00 96.69 204 MET A O 1
ATOM 1705 N N . PHE A 1 205 ? -7.949 1.010 15.359 1.00 97.19 205 PHE A N 1
ATOM 1706 C CA . PHE A 1 205 ? -9.029 0.370 14.607 1.00 97.19 205 PHE A CA 1
ATOM 1707 C C . PHE A 1 205 ? -10.406 0.649 15.227 1.00 97.19 205 PHE A C 1
ATOM 1709 O O . PHE A 1 205 ? -11.331 1.006 14.497 1.00 97.19 205 PHE A O 1
ATOM 1716 N N . GLN A 1 206 ? -10.533 0.512 16.550 1.00 96.69 206 GLN A N 1
ATOM 1717 C CA . GLN A 1 206 ? -11.787 0.762 17.270 1.00 96.69 206 GLN A CA 1
ATOM 1718 C C . GLN A 1 206 ? -12.252 2.214 17.117 1.00 96.69 206 GLN A C 1
ATOM 1720 O O . GLN A 1 206 ? -13.413 2.457 16.795 1.00 96.69 206 GLN A O 1
ATOM 1725 N N . GLU A 1 207 ? -11.343 3.177 17.268 1.00 96.50 207 GLU A N 1
ATOM 1726 C CA . GLU A 1 207 ? -11.641 4.598 17.069 1.00 96.50 207 GLU A CA 1
ATOM 1727 C C . GLU A 1 207 ? -12.142 4.868 15.644 1.00 96.50 207 GLU A C 1
ATOM 1729 O O . GLU A 1 207 ? -13.217 5.438 15.447 1.00 96.50 207 GLU A O 1
ATOM 1734 N N . VAL A 1 208 ? -11.425 4.386 14.621 1.00 96.69 208 VAL A N 1
ATOM 1735 C CA . VAL A 1 208 ? -11.841 4.564 13.219 1.00 96.69 208 VAL A CA 1
ATOM 1736 C C . VAL A 1 208 ? -13.207 3.926 12.949 1.00 96.69 208 VAL A C 1
ATOM 1738 O O . VAL A 1 208 ? -14.021 4.502 12.222 1.00 96.69 208 VAL A O 1
ATOM 1741 N N . GLU A 1 209 ? -13.491 2.762 13.534 1.00 96.62 209 GLU A N 1
ATOM 1742 C CA . GLU A 1 209 ? -14.793 2.105 13.423 1.00 96.62 209 GLU A CA 1
ATOM 1743 C C . GLU A 1 209 ? -15.922 2.965 14.013 1.00 96.62 209 GLU A C 1
ATOM 1745 O O . GLU A 1 209 ? -16.968 3.121 13.369 1.00 96.62 209 GLU A O 1
ATOM 1750 N N . LEU A 1 210 ? -15.701 3.570 15.184 1.00 97.56 210 LEU A N 1
ATOM 1751 C CA . LEU A 1 210 ? -16.660 4.462 15.839 1.00 97.56 210 LEU A CA 1
ATOM 1752 C C . LEU A 1 210 ? -16.951 5.703 14.989 1.00 97.56 210 LEU A C 1
ATOM 1754 O O . LEU A 1 210 ? -18.122 6.003 14.731 1.00 97.56 210 LEU A O 1
ATOM 1758 N N . TYR A 1 211 ? -15.917 6.384 14.482 1.00 96.94 211 TYR A N 1
ATOM 1759 C CA . TYR A 1 211 ? -16.099 7.538 13.594 1.00 96.94 211 TYR A CA 1
ATOM 1760 C C . TYR A 1 211 ? -16.819 7.152 12.301 1.00 96.94 211 TYR A C 1
ATOM 1762 O O . TYR A 1 211 ? -17.772 7.818 11.896 1.00 96.94 211 TYR A O 1
ATOM 1770 N N . ALA A 1 212 ? -16.437 6.037 11.672 1.00 96.81 212 ALA A N 1
ATOM 1771 C CA . ALA A 1 212 ? -17.102 5.551 10.467 1.00 96.81 212 ALA A CA 1
ATOM 1772 C C . ALA A 1 212 ? -18.586 5.230 10.717 1.00 96.81 212 ALA A C 1
ATOM 1774 O O . ALA A 1 212 ? -19.440 5.534 9.879 1.00 96.81 212 ALA A O 1
ATOM 1775 N N . ALA A 1 213 ? -18.924 4.637 11.867 1.00 97.50 213 ALA A N 1
ATOM 1776 C CA . ALA A 1 213 ? -20.307 4.388 12.261 1.00 97.50 213 ALA A CA 1
ATOM 1777 C C . ALA A 1 213 ? -21.083 5.695 12.488 1.00 97.50 213 ALA A C 1
ATOM 1779 O O . ALA A 1 213 ? -22.211 5.824 12.003 1.00 97.50 213 ALA A O 1
ATOM 1780 N N . ALA A 1 214 ? -20.475 6.675 13.158 1.00 97.81 214 ALA A N 1
ATOM 1781 C CA . ALA A 1 214 ? -21.069 7.988 13.374 1.00 97.81 214 ALA A CA 1
ATOM 1782 C C . ALA A 1 214 ? -21.327 8.722 12.050 1.00 97.81 214 ALA A C 1
ATOM 1784 O O . ALA A 1 214 ? -22.434 9.220 11.846 1.00 97.81 214 ALA A O 1
ATOM 1785 N N . PHE A 1 215 ? -20.369 8.730 11.120 1.00 97.38 215 PHE A N 1
ATOM 1786 C CA . PHE A 1 215 ? -20.541 9.349 9.805 1.00 97.38 215 PHE A CA 1
ATOM 1787 C C . PHE A 1 215 ? -21.661 8.697 8.996 1.00 97.38 215 PHE A C 1
ATOM 1789 O O . PHE A 1 215 ? -22.524 9.397 8.468 1.00 97.38 215 PHE A O 1
ATOM 1796 N N . ARG A 1 216 ? -21.721 7.358 8.966 1.00 97.12 216 ARG A N 1
ATOM 1797 C CA . ARG A 1 216 ? -22.826 6.636 8.315 1.00 97.12 216 ARG A CA 1
ATOM 1798 C C . ARG A 1 216 ? -24.177 6.980 8.937 1.00 97.12 216 ARG A C 1
ATOM 1800 O O . ARG A 1 216 ? -25.145 7.185 8.211 1.00 97.12 216 ARG A O 1
ATOM 1807 N N . LYS A 1 217 ? -24.247 7.084 10.268 1.00 97.75 217 LYS A N 1
ATOM 1808 C CA . LYS A 1 217 ? -25.472 7.474 10.985 1.00 97.75 217 LYS A CA 1
ATOM 1809 C C . LYS A 1 217 ? -25.938 8.888 10.617 1.00 97.75 217 LYS A C 1
ATOM 1811 O O . LYS A 1 217 ? -27.139 9.126 10.582 1.00 97.75 217 LYS A O 1
ATOM 1816 N N . HIS A 1 218 ? -25.011 9.795 10.318 1.00 97.25 218 HIS A N 1
ATOM 1817 C CA . HIS A 1 218 ? -25.314 11.154 9.858 1.00 97.25 218 HIS A CA 1
ATOM 1818 C C . HIS A 1 218 ? -25.516 11.255 8.337 1.00 97.25 218 HIS A C 1
ATOM 1820 O O . HIS A 1 218 ? -25.677 12.354 7.816 1.00 97.25 218 HIS A O 1
ATOM 1826 N N . GLY A 1 219 ? -25.559 10.123 7.629 1.00 97.50 219 GLY A N 1
ATOM 1827 C CA . GLY A 1 219 ? -25.912 10.067 6.214 1.00 97.50 219 GLY A CA 1
ATOM 1828 C C . GLY A 1 219 ? -24.751 10.262 5.243 1.00 97.50 219 GLY A C 1
ATOM 1829 O O . GLY A 1 219 ? -25.025 10.427 4.062 1.00 97.50 219 GLY A O 1
ATOM 1830 N N . LEU A 1 220 ? -23.490 10.215 5.696 1.00 97.62 220 LEU A N 1
ATOM 1831 C CA . LEU A 1 220 ? -22.328 10.319 4.806 1.00 97.62 220 LEU A CA 1
ATOM 1832 C C . LEU A 1 220 ? -22.287 9.147 3.810 1.00 97.62 220 LEU A C 1
ATOM 1834 O O . LEU A 1 220 ? -22.363 7.978 4.207 1.00 97.62 220 LEU A O 1
ATOM 1838 N N . GLN A 1 221 ? -22.122 9.457 2.526 1.00 96.56 221 GLN A N 1
ATOM 1839 C CA . GLN A 1 221 ? -22.098 8.502 1.421 1.00 96.56 221 GLN A CA 1
ATOM 1840 C C . GLN A 1 221 ? -20.763 8.506 0.668 1.00 96.56 221 GLN A C 1
ATOM 1842 O O . GLN A 1 221 ? -19.905 9.376 0.815 1.00 96.56 221 GLN A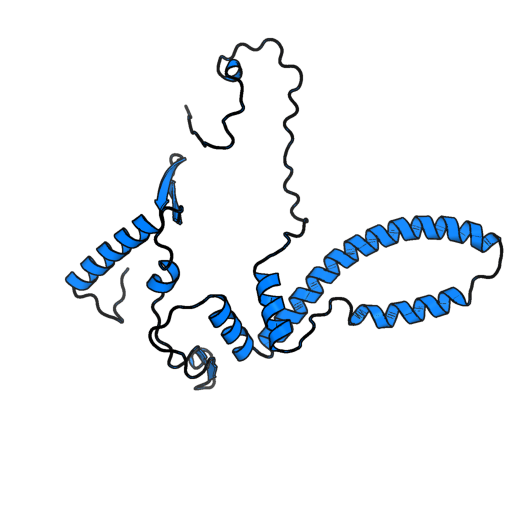 O 1
ATOM 1847 N N . LYS A 1 222 ? -20.568 7.484 -0.174 1.00 94.94 222 LYS A N 1
ATOM 1848 C CA . LYS A 1 222 ? -19.402 7.407 -1.057 1.00 94.94 222 LYS A CA 1
ATOM 1849 C C . LYS A 1 222 ? -19.449 8.556 -2.068 1.00 94.94 222 LYS A C 1
ATOM 1851 O O . LYS A 1 222 ? -20.374 8.620 -2.869 1.00 94.94 222 LYS A O 1
ATOM 1856 N N . GLY A 1 223 ? -18.396 9.368 -2.088 1.00 95.38 223 GLY A N 1
ATOM 1857 C CA . GLY A 1 223 ? -18.279 10.538 -2.963 1.00 95.38 223 GLY A CA 1
ATOM 1858 C C . GLY A 1 223 ? -18.457 11.861 -2.221 1.00 95.38 223 GLY A C 1
ATOM 1859 O O . GLY A 1 223 ? -18.037 12.893 -2.738 1.00 95.38 223 GLY A O 1
ATOM 1860 N N . ASP A 1 224 ? -18.992 11.823 -0.999 1.00 96.94 224 ASP A N 1
ATOM 1861 C CA . ASP A 1 224 ? -19.078 13.002 -0.147 1.00 96.94 224 ASP A CA 1
ATOM 1862 C C . ASP A 1 224 ? -17.691 13.408 0.367 1.00 96.94 224 ASP A C 1
ATOM 1864 O O . ASP A 1 224 ? -16.791 12.580 0.537 1.00 96.94 224 ASP A O 1
ATOM 1868 N N . THR A 1 225 ? -17.522 14.704 0.621 1.00 96.31 225 THR A N 1
ATOM 1869 C CA . THR A 1 225 ? -16.279 15.286 1.144 1.00 96.31 225 THR A CA 1
ATOM 1870 C C . THR A 1 225 ? -16.468 15.675 2.607 1.00 96.31 225 THR A C 1
ATOM 1872 O O . THR A 1 225 ? -17.467 16.300 2.956 1.00 96.31 225 THR A O 1
ATOM 1875 N N . VAL A 1 226 ? -15.498 15.319 3.451 1.00 94.25 226 VAL A N 1
ATOM 1876 C CA . VAL A 1 226 ? -15.419 15.707 4.867 1.00 94.25 226 VAL A CA 1
ATOM 1877 C C . VAL A 1 226 ? -14.219 16.642 5.027 1.00 94.25 226 VAL A C 1
ATOM 1879 O O . VAL A 1 226 ? -13.166 16.363 4.450 1.00 94.25 226 VAL A O 1
ATOM 1882 N N . ALA A 1 227 ? -14.399 17.748 5.750 1.00 91.38 227 ALA A N 1
ATOM 1883 C CA . ALA A 1 227 ? -13.368 18.751 6.030 1.00 91.38 227 ALA A CA 1
ATOM 1884 C C . ALA A 1 227 ? -12.834 18.621 7.459 1.00 91.38 227 ALA A C 1
ATOM 1886 O O . ALA A 1 227 ? -13.614 18.168 8.329 1.00 91.38 227 ALA A O 1
#

Sequence (227 aa):
MPVTVHNPSIISELSPDILTGKSKNLKQAKIESNHLVWNKKVPDTELEKFKKIIEEKYSLKFDPLHRERAHDSELREVMKKKMETDEDLKILARIRSKERMLATRKRRKKEQVKQSETYWDLHSWSVTNFPNFWEEVWNYMGIVTSKPHDEVFSKSGPGFLDNQWFKGAAFNYAENILRIRDNREALLCLDEEGNFEKVTFAEMFQEVELYAAAFRKHGLQKGDTVA

Radius of gyration: 29.57 Å; chains: 1; bounding box: 91×38×70 Å

Secondary structure (DSSP, 8-state):
-------TTT-TT--GGGGG---S-------------TTSPPSS-HHHHHHHHHHHHTT----TTTTTHHHHHHHHHHHHTS--SHHHHHHHHHHHHHHHHHHHHHHHHHHHHHHHHHHHHHHHHHHHTHHHHHHHHHHHHT---SB--SEEEEE-SSSGGGEEEEET-B--HHHHHTT--SSSEEEEEE-TTS-EEEEEHHHHHHHHHHHHHHHHHTT--TT----

Organism: Trichonephila clavata (NCBI:txid2740835)